Protein AF-W0EVU3-F1 (afdb_monomer_lite)

Organism: NCBI:txid880074

Radius of gyration: 21.61 Å; chains: 1; bounding box: 64×48×48 Å

Secondary structure (DSSP, 8-state):
--STTHHHHHHHHHTSHHHHHHHHHHHHT-SSHHHHHHHHHHHHHTTGGGSS--HHHHS-HHHHHHHHHHHTTS---HHHHHHHHGGGGG-S-HHHHHHHHHHHHHHHHHTTTHHHHHHHHTT---HHHHHHHHHHHTTHHHHHHHHT-GGGSHHHHSHHHHHHHHHHHHHHHHHHHHHHHHTT--TTTTTS---PPBTTTEEE-TTS-EEEPP---------TTGGG--HHHHHHHHHHHH--HHHHTT--

pLDDT: mean 72.61, std 15.57, range [27.84, 93.88]

Foldseek 3Di:
DDPPPCPVVLVVVCVVVPVNLVCLLCQCLDLFLVSVVVSLCSCQVVLCLPPPDACLPPHDPSSLLSNLCSLLLDFDFCLSRVVRNVVQCVRPDPVSVVSNLVSVQVSCVQLLNPNVVSCVVVVDDDPSVVVSVVVSVVCNVVSVVVVPPVCLDCCRVVVPVVVVVVVVVVVVVVVVVVVCVVVPPDPVVVVDDDADDDPPQFGADPVGDTHHDDDPDDDTRGRSVVVVDDPVSVVVSVCVSRDGNCVVVPPD

Structure (mmCIF, N/CA/C/O backbone):
data_AF-W0EVU3-F1
#
_entry.id   AF-W0EVU3-F1
#
loop_
_atom_site.group_PDB
_atom_site.id
_atom_site.type_symbol
_atom_site.label_atom_id
_atom_site.label_alt_id
_atom_site.label_comp_id
_atom_site.label_asym_id
_atom_site.label_entity_id
_atom_site.label_seq_id
_atom_site.pdbx_PDB_ins_code
_atom_site.Cartn_x
_atom_site.Cartn_y
_atom_site.Cartn_z
_atom_site.occupancy
_atom_site.B_iso_or_equiv
_atom_site.auth_seq_id
_atom_site.auth_comp_id
_atom_site.auth_asym_id
_atom_site.auth_atom_id
_atom_site.pdbx_PDB_model_num
ATOM 1 N N . MET A 1 1 ? -13.492 22.880 -15.655 1.00 27.84 1 MET A N 1
ATOM 2 C CA . MET A 1 1 ? -12.612 22.486 -16.773 1.00 27.84 1 MET A CA 1
ATOM 3 C C . MET A 1 1 ? -12.194 21.031 -16.588 1.00 27.84 1 MET A C 1
ATOM 5 O O . MET A 1 1 ? -11.234 20.749 -15.888 1.00 27.84 1 MET A O 1
ATOM 9 N N . ASP A 1 2 ? -13.029 20.122 -17.091 1.00 32.31 2 ASP A N 1
ATOM 10 C CA . ASP A 1 2 ? -12.719 18.872 -17.810 1.00 32.31 2 ASP A CA 1
ATOM 11 C C . ASP A 1 2 ? -11.414 18.099 -17.550 1.00 32.31 2 ASP A C 1
ATOM 13 O O . ASP A 1 2 ? -10.750 17.655 -18.477 1.00 32.31 2 ASP A O 1
ATOM 17 N N . ILE A 1 3 ? -11.109 17.793 -16.289 1.00 35.41 3 ILE A N 1
ATOM 18 C CA . ILE A 1 3 ? -10.333 16.577 -15.952 1.00 35.41 3 ILE A CA 1
ATOM 19 C C . ILE A 1 3 ? -11.258 15.331 -15.944 1.00 35.41 3 ILE A C 1
ATOM 21 O O . ILE A 1 3 ? -10.812 14.189 -15.885 1.00 35.41 3 ILE A O 1
ATOM 25 N N . LEU A 1 4 ? -12.575 15.540 -16.074 1.00 38.81 4 LEU A N 1
ATOM 26 C CA . LEU A 1 4 ? -13.625 14.520 -15.979 1.00 38.81 4 LEU A CA 1
ATOM 27 C C . LEU A 1 4 ? -13.923 13.747 -17.281 1.00 38.81 4 LEU A C 1
ATOM 29 O O . LEU A 1 4 ? -14.727 12.819 -17.247 1.00 38.81 4 LEU A O 1
ATOM 33 N N . THR A 1 5 ? -13.278 14.047 -18.411 1.00 48.34 5 THR A N 1
ATOM 34 C CA . THR A 1 5 ? -13.573 13.387 -19.703 1.00 48.34 5 THR A CA 1
ATOM 35 C C . THR A 1 5 ? -12.649 12.217 -20.059 1.00 48.34 5 THR A C 1
ATOM 37 O O . THR A 1 5 ? -12.975 11.449 -20.960 1.00 48.34 5 THR A O 1
ATOM 40 N N . MET A 1 6 ? -11.553 11.974 -19.326 1.00 54.12 6 MET A N 1
ATOM 41 C CA . MET A 1 6 ? -10.670 10.828 -19.619 1.00 54.12 6 MET A CA 1
ATOM 42 C C . MET A 1 6 ? -11.178 9.481 -19.097 1.00 54.12 6 MET A C 1
ATOM 44 O O . MET A 1 6 ? -10.625 8.451 -19.471 1.00 54.12 6 MET A O 1
ATOM 48 N N . LYS A 1 7 ? -12.234 9.442 -18.272 1.00 55.88 7 LYS A N 1
ATOM 49 C CA . LYS A 1 7 ? -12.728 8.182 -17.688 1.00 55.88 7 LYS A CA 1
ATOM 50 C C . LYS A 1 7 ? -13.177 7.180 -18.761 1.00 55.88 7 LYS A C 1
ATOM 52 O O . LYS A 1 7 ? -12.929 5.991 -18.612 1.00 55.88 7 LYS A O 1
ATOM 57 N N . GLY A 1 8 ? -13.777 7.664 -19.854 1.00 56.91 8 GLY A N 1
ATOM 58 C CA . GLY A 1 8 ? -14.170 6.839 -21.004 1.00 56.91 8 GLY A CA 1
ATOM 59 C C . GLY A 1 8 ? -12.984 6.353 -21.845 1.00 56.91 8 GLY A C 1
ATOM 60 O O . GLY A 1 8 ? -12.965 5.208 -22.285 1.00 56.91 8 GLY A O 1
ATOM 61 N N . CYS A 1 9 ? -11.962 7.194 -22.027 1.00 59.84 9 CYS A N 1
ATOM 62 C CA . CYS A 1 9 ? -10.749 6.812 -22.752 1.00 59.84 9 CYS A CA 1
ATOM 63 C C . CYS A 1 9 ? -9.917 5.800 -21.954 1.00 59.84 9 CYS A C 1
ATOM 65 O O . CYS A 1 9 ? -9.492 4.790 -22.506 1.00 59.84 9 CYS A O 1
ATOM 67 N N . LEU A 1 10 ? -9.741 6.020 -20.649 1.00 60.47 10 LEU A N 1
ATOM 68 C CA . LEU A 1 10 ? -9.001 5.114 -19.770 1.00 60.47 10 LEU A CA 1
ATOM 69 C C . LEU A 1 10 ? -9.721 3.771 -19.600 1.00 60.47 10 LEU A C 1
ATOM 71 O O . LEU A 1 10 ? -9.068 2.737 -19.674 1.00 60.47 10 LEU A O 1
ATOM 75 N N . SER A 1 11 ? -11.054 3.760 -19.476 1.00 60.69 11 SER A N 1
ATOM 76 C CA . SER A 1 11 ? -11.818 2.504 -19.440 1.00 60.69 11 SER A CA 1
ATOM 77 C C . SER A 1 11 ? -11.783 1.755 -20.775 1.00 60.69 11 SER A C 1
ATOM 79 O O . SER A 1 11 ? -11.766 0.526 -20.798 1.00 60.69 11 SER A O 1
ATOM 81 N N . SER A 1 12 ? -11.719 2.468 -21.906 1.00 59.66 12 SER A N 1
ATOM 82 C CA . SER A 1 12 ? -11.509 1.840 -23.214 1.00 59.66 12 SER A CA 1
ATOM 83 C C . SER A 1 12 ? -10.093 1.279 -23.379 1.00 59.66 12 SER A C 1
ATOM 85 O O . SER A 1 12 ? -9.938 0.210 -23.961 1.00 59.66 12 SER A O 1
ATOM 87 N N . PHE A 1 13 ? -9.084 1.952 -22.815 1.00 60.44 13 PHE A N 1
ATOM 88 C CA . PHE A 1 13 ? -7.684 1.527 -22.845 1.00 60.44 13 PHE A CA 1
ATOM 89 C C . PHE A 1 13 ? -7.423 0.341 -21.900 1.00 60.44 13 PHE A C 1
ATOM 91 O O . PHE A 1 13 ? -6.667 -0.556 -22.252 1.00 60.44 13 PHE A O 1
ATOM 98 N N . GLN A 1 14 ? -8.143 0.255 -20.774 1.00 62.53 14 GLN A N 1
ATOM 99 C CA . GLN A 1 14 ? -8.125 -0.897 -19.860 1.00 62.53 14 GLN A CA 1
ATOM 100 C C . GLN A 1 14 ? -8.489 -2.222 -20.549 1.00 62.53 14 GLN A C 1
ATOM 102 O O . GLN A 1 14 ? -8.038 -3.279 -20.116 1.00 62.53 14 GLN A O 1
ATOM 107 N N . LYS A 1 15 ? -9.282 -2.192 -21.633 1.00 61.25 15 LYS A N 1
ATOM 108 C CA . LYS A 1 15 ? -9.641 -3.406 -22.389 1.00 61.25 15 LYS A CA 1
ATOM 109 C C . LYS A 1 15 ? -8.419 -4.141 -22.948 1.00 61.25 15 LYS A C 1
ATOM 111 O O . LYS A 1 15 ? -8.523 -5.327 -23.239 1.00 61.25 15 LYS A O 1
ATOM 116 N N . ASN A 1 16 ? -7.290 -3.448 -23.086 1.00 64.50 16 ASN A N 1
ATOM 117 C CA . ASN A 1 16 ? -5.985 -4.042 -23.326 1.00 64.50 16 ASN A CA 1
ATOM 118 C C . ASN A 1 16 ? -5.183 -4.008 -22.010 1.00 64.50 16 ASN A C 1
ATOM 120 O O . ASN A 1 16 ? -4.466 -3.046 -21.722 1.00 64.50 16 ASN A O 1
ATOM 124 N N . SER A 1 17 ? -5.385 -5.036 -21.177 1.00 71.06 17 SER A N 1
ATOM 125 C CA . SER A 1 17 ? -4.918 -5.090 -19.782 1.00 71.06 17 SER A CA 1
ATOM 126 C C . SER A 1 17 ? -3.415 -4.873 -19.635 1.00 71.06 17 SER A C 1
ATOM 128 O O . SER A 1 17 ? -2.973 -4.204 -18.700 1.00 71.06 17 SER A O 1
ATOM 130 N N . ASP A 1 18 ? -2.635 -5.404 -20.573 1.00 77.31 18 ASP A N 1
ATOM 131 C CA . ASP A 1 18 ? -1.178 -5.449 -20.471 1.00 77.31 18 ASP A CA 1
ATOM 132 C C . ASP A 1 18 ? -0.547 -4.101 -20.815 1.00 77.31 18 ASP A C 1
ATOM 134 O O . ASP A 1 18 ? 0.376 -3.646 -20.136 1.00 77.31 18 ASP A O 1
ATOM 138 N N . ASP A 1 19 ? -1.069 -3.423 -21.838 1.00 82.31 19 ASP A N 1
ATOM 139 C CA . ASP A 1 19 ? -0.607 -2.086 -22.211 1.00 82.31 19 ASP A CA 1
ATOM 140 C C . ASP A 1 19 ? -1.014 -1.049 -21.158 1.00 82.31 19 ASP A C 1
ATOM 142 O O . ASP A 1 19 ? -0.226 -0.158 -20.825 1.00 82.31 19 ASP A O 1
ATOM 146 N N . PHE A 1 20 ? -2.200 -1.206 -20.560 1.00 85.81 20 PHE A N 1
ATOM 147 C CA . PHE A 1 20 ? -2.638 -0.372 -19.442 1.00 85.81 20 PHE A CA 1
ATOM 148 C C . PHE A 1 20 ? -1.757 -0.564 -18.200 1.00 85.81 20 PHE A C 1
ATOM 150 O O . PHE A 1 20 ? -1.334 0.413 -17.577 1.00 85.81 20 PHE A O 1
ATOM 157 N N . LEU A 1 21 ? -1.430 -1.814 -17.861 1.00 87.50 21 LEU A N 1
ATOM 158 C CA . LEU A 1 21 ? -0.534 -2.136 -16.754 1.00 87.50 21 LEU A CA 1
ATOM 159 C C . LEU A 1 21 ? 0.859 -1.534 -16.973 1.00 87.50 21 LEU A C 1
ATOM 161 O O . LEU A 1 21 ? 1.374 -0.856 -16.085 1.00 87.50 21 LEU A O 1
ATOM 165 N N . LYS A 1 22 ? 1.460 -1.723 -18.156 1.00 89.06 22 LYS A N 1
ATOM 166 C CA . LYS A 1 22 ? 2.768 -1.129 -18.495 1.00 89.06 22 LYS A CA 1
ATOM 167 C C . LYS A 1 22 ? 2.742 0.392 -18.380 1.00 89.06 22 LYS A C 1
ATOM 169 O O . LYS A 1 22 ? 3.674 0.988 -17.839 1.00 89.06 22 LYS A O 1
ATOM 174 N N . PHE A 1 23 ? 1.661 1.016 -18.842 1.00 89.44 23 PHE A N 1
ATOM 175 C CA . PHE A 1 23 ? 1.464 2.453 -18.713 1.00 89.44 23 PHE A CA 1
ATOM 176 C C . PHE A 1 23 ? 1.424 2.887 -17.240 1.00 89.44 23 PHE A C 1
ATOM 178 O O . PHE A 1 23 ? 2.202 3.755 -16.838 1.00 89.44 23 PHE A O 1
ATOM 185 N N . ALA A 1 24 ? 0.604 2.243 -16.408 1.00 91.69 24 ALA A N 1
ATOM 186 C CA . ALA A 1 24 ? 0.530 2.547 -14.980 1.00 91.69 24 ALA A CA 1
ATOM 187 C C . ALA A 1 24 ? 1.883 2.342 -14.272 1.00 91.69 24 ALA A C 1
ATOM 189 O O . ALA A 1 24 ? 2.329 3.216 -13.525 1.00 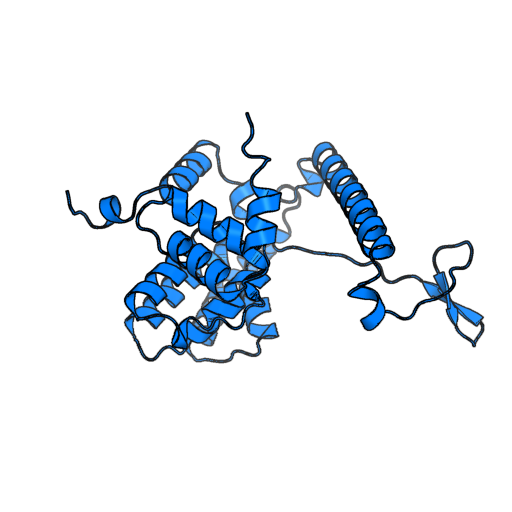91.69 24 ALA A O 1
ATOM 190 N N . LEU A 1 25 ? 2.582 1.239 -14.561 1.00 92.81 25 LEU A N 1
ATOM 191 C CA . LEU A 1 25 ? 3.914 0.956 -14.018 1.00 92.81 25 LEU A CA 1
ATOM 192 C C . LEU A 1 25 ? 4.928 2.035 -14.403 1.00 92.81 25 LEU A C 1
ATOM 194 O O . LEU A 1 25 ? 5.665 2.501 -13.534 1.00 92.81 25 LEU A O 1
ATOM 198 N N . SER A 1 26 ? 4.916 2.498 -15.659 1.00 92.75 26 SER A N 1
ATOM 199 C CA . SER A 1 26 ? 5.814 3.565 -16.125 1.00 92.75 26 SER A CA 1
ATOM 200 C C . SER A 1 26 ? 5.628 4.878 -15.356 1.00 92.75 26 SER A C 1
ATOM 202 O O . SER A 1 26 ? 6.593 5.606 -15.131 1.00 92.75 26 SER A O 1
ATOM 204 N N . PHE A 1 27 ? 4.407 5.146 -14.882 1.00 93.25 27 PHE A N 1
ATOM 205 C CA . PHE A 1 27 ? 4.100 6.291 -14.029 1.00 93.25 27 PHE A CA 1
ATOM 206 C C . PHE A 1 27 ? 4.540 6.051 -12.581 1.00 93.25 27 PHE A C 1
ATOM 208 O O . PHE A 1 27 ? 5.112 6.948 -11.964 1.00 93.25 27 PHE A O 1
ATOM 215 N N . ILE A 1 28 ? 4.327 4.847 -12.037 1.00 93.88 28 ILE A N 1
ATOM 216 C CA . ILE A 1 28 ? 4.682 4.499 -10.647 1.00 93.88 28 ILE A CA 1
ATOM 217 C C . ILE A 1 28 ? 6.185 4.647 -10.388 1.00 93.88 28 ILE A C 1
ATOM 219 O O . ILE A 1 28 ? 6.561 5.118 -9.311 1.00 93.88 28 ILE A O 1
ATOM 223 N N . ILE A 1 29 ? 7.032 4.285 -11.356 1.00 93.12 29 ILE A N 1
ATOM 224 C CA . ILE A 1 29 ? 8.500 4.377 -11.242 1.00 93.12 29 ILE A CA 1
ATOM 225 C C . ILE A 1 29 ? 9.079 5.651 -11.875 1.00 93.12 29 ILE A C 1
ATOM 227 O O . ILE A 1 29 ? 10.292 5.765 -12.050 1.00 93.12 29 ILE A O 1
ATOM 231 N N . HIS A 1 30 ? 8.230 6.618 -12.225 1.00 92.56 30 HIS A N 1
ATOM 232 C CA . HIS A 1 30 ? 8.663 7.818 -12.926 1.00 92.56 30 HIS A CA 1
ATOM 233 C C . HIS A 1 30 ? 9.538 8.732 -12.032 1.00 92.56 30 HIS A C 1
ATOM 235 O O . HIS A 1 30 ? 9.229 8.913 -10.848 1.00 92.56 30 HIS A O 1
ATOM 241 N N . PRO A 1 31 ? 10.586 9.392 -12.573 1.00 88.06 31 PRO A N 1
ATOM 242 C CA . PRO A 1 31 ? 11.444 10.299 -11.801 1.00 88.06 31 PRO A CA 1
ATOM 243 C C . PRO A 1 31 ? 10.705 11.474 -11.151 1.00 88.06 31 PRO A C 1
ATOM 245 O O . PRO A 1 31 ? 11.011 11.841 -10.016 1.00 88.06 31 PRO A O 1
ATOM 248 N N . LYS A 1 32 ? 9.713 12.047 -11.844 1.00 88.19 32 LYS A N 1
ATOM 249 C CA . LYS A 1 32 ? 8.897 13.140 -11.290 1.00 88.19 32 LYS A CA 1
ATOM 250 C C . LYS A 1 32 ? 7.807 12.669 -10.335 1.00 88.19 32 LYS A C 1
ATOM 252 O O . LYS A 1 32 ? 7.055 11.751 -10.675 1.00 88.19 32 LYS A O 1
ATOM 257 N N . GLY A 1 33 ? 7.664 13.348 -9.198 1.00 86.44 33 GLY A N 1
ATOM 258 C CA . GLY A 1 33 ? 6.729 12.946 -8.144 1.00 86.44 33 GLY A CA 1
ATOM 259 C C . GLY A 1 33 ? 5.269 12.966 -8.574 1.00 86.44 33 GLY A C 1
ATOM 260 O O . GLY A 1 33 ? 4.542 12.011 -8.299 1.00 86.44 33 GLY A O 1
ATOM 261 N N . ILE A 1 34 ? 4.854 13.976 -9.344 1.00 88.69 34 ILE A N 1
ATOM 262 C CA . ILE A 1 34 ? 3.466 14.108 -9.815 1.00 88.69 34 ILE A CA 1
ATOM 263 C C . ILE A 1 34 ? 2.982 12.886 -10.611 1.00 88.69 34 ILE A C 1
ATOM 265 O O . ILE A 1 34 ? 1.865 12.413 -10.400 1.00 88.69 34 ILE A O 1
ATOM 269 N N . TYR A 1 35 ? 3.827 12.320 -11.478 1.00 90.56 35 TYR A N 1
ATOM 270 C CA . TYR A 1 35 ? 3.455 11.146 -12.267 1.00 90.56 35 TYR A CA 1
ATOM 271 C C . TYR A 1 35 ? 3.344 9.899 -11.398 1.00 90.56 35 TYR A C 1
ATOM 273 O O . TYR A 1 35 ? 2.428 9.108 -11.607 1.00 90.56 35 TYR A O 1
ATOM 281 N N . ARG A 1 36 ? 4.181 9.766 -10.361 1.00 92.88 36 ARG A N 1
ATOM 282 C CA . ARG A 1 36 ? 4.057 8.658 -9.406 1.00 92.88 36 ARG A CA 1
ATOM 283 C C . ARG A 1 36 ? 2.734 8.699 -8.651 1.00 92.88 36 ARG A C 1
ATOM 285 O O . ARG A 1 36 ? 2.118 7.653 -8.469 1.00 92.88 36 ARG A O 1
ATOM 292 N N . VAL A 1 37 ? 2.255 9.888 -8.269 1.00 88.94 37 VAL A N 1
ATOM 293 C CA . VAL A 1 37 ? 0.919 10.045 -7.658 1.00 88.94 37 VAL A CA 1
ATOM 294 C C . VAL A 1 37 ? -0.170 9.535 -8.593 1.00 88.94 37 VAL A C 1
ATOM 296 O O . VAL A 1 37 ? -1.044 8.783 -8.170 1.00 88.94 37 VAL A O 1
ATOM 299 N N . VAL A 1 38 ? -0.104 9.923 -9.867 1.00 89.25 38 VAL A N 1
ATOM 300 C CA . VAL A 1 38 ? -1.068 9.476 -10.879 1.00 89.25 38 VAL A CA 1
ATOM 301 C C . VAL A 1 38 ? -0.981 7.963 -11.078 1.00 89.25 38 VAL A C 1
ATOM 303 O O . VAL A 1 38 ? -2.010 7.301 -11.040 1.00 89.25 38 VAL A O 1
ATOM 306 N N . GLY A 1 39 ? 0.221 7.397 -11.207 1.00 90.31 39 GLY A N 1
ATOM 307 C CA . GLY A 1 39 ? 0.423 5.956 -11.375 1.00 90.31 39 GLY A CA 1
ATOM 308 C C . GLY A 1 39 ? -0.154 5.133 -10.223 1.00 90.31 39 GLY A C 1
ATOM 309 O O . GLY A 1 39 ? -0.819 4.129 -10.456 1.00 90.31 39 GLY A O 1
ATOM 310 N N . ARG A 1 40 ? 0.020 5.592 -8.980 1.00 90.75 40 ARG A N 1
ATOM 311 C CA . ARG A 1 40 ? -0.554 4.931 -7.799 1.00 90.75 40 ARG A CA 1
ATOM 312 C C . ARG A 1 40 ? -2.074 5.046 -7.725 1.00 90.75 40 ARG A C 1
ATOM 314 O O . ARG A 1 40 ? -2.729 4.088 -7.339 1.00 90.75 40 ARG A O 1
ATOM 321 N N . ARG A 1 41 ? -2.648 6.177 -8.149 1.00 87.38 41 ARG A N 1
ATOM 322 C CA . ARG A 1 41 ? -4.108 6.299 -8.288 1.00 87.38 41 ARG A CA 1
ATOM 323 C C . ARG A 1 41 ? -4.650 5.369 -9.365 1.00 87.38 41 ARG A C 1
ATOM 325 O O . ARG A 1 41 ? -5.637 4.699 -9.122 1.00 87.38 41 ARG A O 1
ATOM 332 N N . LEU A 1 42 ? -3.982 5.277 -10.517 1.00 88.19 42 LEU A N 1
ATOM 333 C CA . LEU A 1 42 ? -4.357 4.323 -11.566 1.00 88.19 42 LEU A CA 1
ATOM 334 C C . LEU A 1 42 ? -4.283 2.879 -11.059 1.00 88.19 42 LEU A C 1
ATOM 336 O O . LEU A 1 42 ? -5.156 2.082 -11.378 1.00 88.19 42 LEU A O 1
ATOM 340 N N . TRP A 1 43 ? -3.275 2.556 -10.249 1.00 89.19 43 TRP A N 1
ATOM 341 C CA . TRP A 1 43 ? -3.174 1.252 -9.603 1.00 89.19 43 TRP A CA 1
ATOM 342 C C . TRP A 1 43 ? -4.391 0.946 -8.726 1.00 89.19 43 TRP A C 1
ATOM 344 O O . TRP A 1 43 ? -5.023 -0.092 -8.913 1.00 89.19 43 TRP A O 1
ATOM 354 N N . ASP A 1 44 ? -4.719 1.851 -7.800 1.00 84.56 44 ASP A N 1
ATOM 355 C CA . ASP A 1 44 ? -5.795 1.644 -6.827 1.00 84.56 44 ASP A CA 1
ATOM 356 C C . ASP A 1 44 ? -7.195 1.705 -7.476 1.00 84.56 44 ASP A C 1
ATOM 358 O O . ASP A 1 44 ? -8.048 0.877 -7.170 1.00 84.56 44 ASP A O 1
ATOM 362 N N . ASP A 1 45 ? -7.436 2.654 -8.389 1.00 83.38 45 ASP A N 1
ATOM 363 C CA . ASP A 1 45 ? -8.751 2.888 -9.010 1.00 83.38 45 ASP A CA 1
ATOM 364 C C . ASP A 1 45 ? -9.141 1.791 -10.016 1.00 83.38 45 ASP A C 1
ATOM 366 O O . ASP A 1 45 ? -10.328 1.558 -10.247 1.00 83.38 45 ASP A O 1
ATOM 370 N N . TYR A 1 46 ? -8.152 1.135 -10.636 1.00 81.31 46 TYR A N 1
ATOM 371 C CA . TYR A 1 46 ? -8.361 0.078 -11.636 1.00 81.31 46 TYR A CA 1
ATOM 372 C C . TYR A 1 46 ? -8.007 -1.319 -11.120 1.00 81.31 46 TYR A C 1
ATOM 374 O O . TYR A 1 46 ? -7.967 -2.266 -11.905 1.00 81.31 46 TYR A O 1
ATOM 382 N N . HIS A 1 47 ? -7.787 -1.456 -9.812 1.00 82.81 47 HIS A N 1
ATOM 383 C CA . HIS A 1 47 ? -7.565 -2.732 -9.139 1.00 82.81 47 HIS A CA 1
ATOM 384 C C . HIS A 1 47 ? -6.434 -3.579 -9.745 1.00 82.81 47 HIS A C 1
ATOM 386 O O . HIS A 1 47 ? -6.561 -4.794 -9.944 1.00 82.81 47 HIS A O 1
ATOM 392 N N . LEU A 1 48 ? -5.305 -2.934 -10.061 1.00 85.19 48 LEU A N 1
ATOM 393 C CA . LEU A 1 48 ? -4.168 -3.604 -10.702 1.00 85.19 48 LEU A CA 1
ATOM 394 C C . LEU A 1 48 ? -3.498 -4.649 -9.794 1.00 85.19 48 LEU A C 1
ATOM 396 O O . LEU A 1 48 ? -2.710 -5.463 -10.281 1.00 85.19 48 LEU A O 1
ATOM 400 N N . GLU A 1 49 ? -3.855 -4.714 -8.508 1.00 82.88 49 GLU A N 1
ATOM 401 C CA . GLU A 1 49 ? -3.483 -5.810 -7.611 1.00 82.88 49 GLU A CA 1
ATOM 402 C C . GLU A 1 49 ? -3.941 -7.192 -8.098 1.00 82.88 49 GLU A C 1
ATOM 404 O O . GLU A 1 49 ? -3.286 -8.183 -7.776 1.00 82.88 49 GLU A O 1
ATOM 409 N N . PHE A 1 50 ? -5.007 -7.275 -8.902 1.00 82.75 50 PHE A N 1
ATOM 410 C CA . PHE A 1 50 ? -5.488 -8.542 -9.467 1.00 82.75 50 PHE A CA 1
ATOM 411 C C . PHE A 1 50 ? -4.854 -8.897 -10.815 1.00 82.75 50 PHE A C 1
ATOM 413 O O . PHE A 1 50 ? -5.137 -9.965 -11.353 1.00 82.75 50 PHE A O 1
ATOM 420 N N . SER A 1 51 ? -3.994 -8.036 -11.365 1.00 85.06 51 SER A N 1
ATOM 421 C CA . SER A 1 51 ? -3.257 -8.353 -12.592 1.00 85.06 51 SER A CA 1
ATOM 422 C C . SER A 1 51 ? -2.298 -9.531 -12.387 1.00 85.06 51 SER A C 1
ATOM 424 O O . SER A 1 51 ? -1.893 -9.832 -11.262 1.00 85.06 51 SER A O 1
ATOM 426 N N . GLU A 1 52 ? -1.864 -10.173 -13.471 1.00 85.75 52 GLU A N 1
ATOM 427 C CA . GLU A 1 52 ? -0.863 -11.253 -13.410 1.00 85.75 52 GLU A CA 1
ATOM 428 C C . GLU A 1 52 ? 0.559 -10.753 -13.100 1.00 85.75 52 GLU A C 1
ATOM 430 O O . GLU A 1 52 ? 1.454 -11.555 -12.843 1.00 85.75 52 GLU A O 1
ATOM 435 N N . PHE A 1 53 ? 0.751 -9.431 -13.037 1.00 89.19 53 PHE A N 1
ATOM 436 C CA . PHE A 1 53 ? 2.028 -8.782 -12.761 1.00 89.19 53 PHE A CA 1
ATOM 437 C C . PHE A 1 53 ? 2.732 -9.353 -11.528 1.00 89.19 53 PHE A C 1
ATOM 439 O O . PHE A 1 53 ? 2.172 -9.383 -10.424 1.00 89.19 53 PHE A O 1
ATOM 446 N N . ASN A 1 54 ? 3.991 -9.731 -11.692 1.00 89.69 54 ASN A N 1
ATOM 447 C CA . ASN A 1 54 ? 4.877 -10.161 -10.632 1.00 89.69 54 ASN A CA 1
ATOM 448 C C . ASN A 1 54 ? 6.159 -9.315 -10.664 1.00 89.69 54 ASN A C 1
ATOM 450 O O . ASN A 1 54 ? 7.033 -9.563 -11.494 1.00 89.69 54 ASN A O 1
ATOM 454 N N . PRO A 1 55 ? 6.349 -8.372 -9.723 1.00 90.88 55 PRO A N 1
ATOM 455 C CA . PRO A 1 55 ? 7.501 -7.478 -9.765 1.00 90.88 55 PRO A CA 1
ATOM 456 C C . PRO A 1 55 ? 8.841 -8.202 -9.610 1.00 90.88 55 PRO A C 1
ATOM 458 O O . PRO A 1 55 ? 9.854 -7.662 -10.029 1.00 90.88 55 PRO A O 1
ATOM 461 N N . GLN A 1 56 ? 8.880 -9.412 -9.043 1.00 89.38 56 GLN A N 1
ATOM 462 C CA . GLN A 1 56 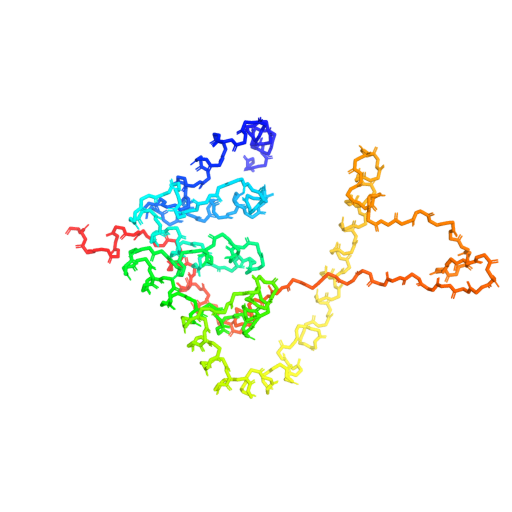? 10.122 -10.182 -8.953 1.00 89.38 56 GLN A CA 1
ATOM 463 C C . GLN A 1 56 ? 10.558 -10.744 -10.313 1.00 89.38 56 GLN A C 1
ATOM 465 O O . GLN A 1 56 ? 11.753 -10.896 -10.546 1.00 89.38 56 GLN A O 1
ATOM 470 N N . LYS A 1 57 ? 9.599 -11.063 -11.193 1.00 89.31 57 LYS A N 1
ATOM 471 C CA . LYS A 1 57 ? 9.851 -11.649 -12.520 1.00 89.31 57 LYS A CA 1
ATOM 472 C C . LYS A 1 57 ? 9.875 -10.605 -13.633 1.00 89.31 57 LYS A C 1
ATOM 474 O O . LYS A 1 57 ? 10.649 -10.742 -14.572 1.00 89.31 57 LYS A O 1
ATOM 479 N N . ASP A 1 58 ? 9.034 -9.583 -13.513 1.00 90.19 58 ASP A N 1
ATOM 480 C CA . ASP A 1 58 ? 8.709 -8.673 -14.614 1.00 90.19 58 ASP A CA 1
ATOM 481 C C . ASP A 1 58 ? 9.496 -7.356 -14.563 1.00 90.19 58 ASP A C 1
ATOM 483 O O . ASP A 1 58 ? 9.418 -6.553 -15.492 1.00 90.19 58 ASP A O 1
ATOM 487 N N . LEU A 1 59 ? 10.228 -7.101 -13.474 1.00 91.75 59 LEU A N 1
ATOM 488 C CA . LEU A 1 59 ? 11.033 -5.896 -13.291 1.00 91.75 59 LEU A CA 1
ATOM 489 C C . LEU A 1 59 ? 12.490 -6.240 -12.990 1.00 91.75 59 LEU A C 1
ATOM 491 O O . LEU A 1 59 ? 12.770 -7.132 -12.191 1.00 91.75 59 LEU A O 1
ATOM 495 N N . ASP A 1 60 ? 13.404 -5.439 -13.534 1.00 92.00 60 ASP A N 1
ATOM 496 C CA . ASP A 1 60 ? 14.813 -5.446 -13.139 1.00 92.00 60 ASP A CA 1
ATOM 497 C C . ASP A 1 60 ? 15.011 -4.892 -11.715 1.00 92.00 60 ASP A C 1
ATOM 499 O O . ASP A 1 60 ? 14.159 -4.190 -11.162 1.00 92.00 60 ASP A O 1
ATOM 503 N N . GLU A 1 61 ? 16.185 -5.136 -11.128 1.00 91.56 61 GLU A N 1
ATOM 504 C CA . GLU A 1 61 ? 16.520 -4.777 -9.741 1.00 91.56 61 GLU A CA 1
ATOM 505 C C . GLU A 1 61 ? 16.248 -3.300 -9.386 1.00 91.56 61 GLU A C 1
ATOM 507 O O . GLU A 1 61 ? 15.710 -2.987 -8.318 1.00 91.56 61 GLU A O 1
ATOM 512 N N . ILE A 1 62 ? 16.618 -2.368 -10.272 1.00 90.75 62 ILE A N 1
ATOM 513 C CA . ILE A 1 62 ? 16.426 -0.929 -10.037 1.00 90.75 62 ILE A CA 1
ATOM 514 C C . ILE A 1 62 ? 14.928 -0.574 -10.065 1.00 90.75 62 ILE A C 1
ATOM 516 O O . ILE A 1 62 ? 14.445 -0.029 -9.066 1.00 90.75 62 ILE A O 1
ATOM 520 N N . PRO A 1 63 ? 14.162 -0.898 -11.127 1.00 91.38 63 PRO A N 1
ATOM 521 C CA . PRO A 1 63 ? 12.709 -0.749 -11.128 1.00 91.38 63 PRO A CA 1
ATOM 522 C C . PRO A 1 63 ? 12.001 -1.422 -9.946 1.00 91.38 63 PRO A C 1
ATOM 524 O O . PRO A 1 63 ? 11.077 -0.818 -9.406 1.00 91.38 63 PRO A O 1
ATOM 527 N N . GLN A 1 64 ? 12.447 -2.597 -9.477 1.00 91.62 64 GLN A N 1
ATOM 528 C CA . GLN A 1 64 ? 11.909 -3.226 -8.260 1.00 91.62 64 GLN A CA 1
ATOM 529 C C . GLN A 1 64 ? 12.056 -2.305 -7.040 1.00 91.62 64 GLN A C 1
ATOM 531 O O . GLN A 1 64 ? 11.086 -2.063 -6.319 1.00 91.62 64 GLN A O 1
ATOM 536 N N . CYS A 1 65 ? 13.247 -1.736 -6.826 1.00 89.81 65 CYS A N 1
ATOM 537 C CA . CYS A 1 65 ? 13.492 -0.800 -5.726 1.00 89.81 65 CYS A CA 1
ATOM 538 C C . CYS A 1 65 ? 12.605 0.452 -5.825 1.00 89.81 65 CYS A C 1
ATOM 540 O O . CYS A 1 65 ? 12.027 0.885 -4.826 1.00 89.81 65 CYS A O 1
ATOM 542 N N . LEU A 1 66 ? 12.481 1.030 -7.023 1.00 91.25 66 LEU A N 1
ATOM 543 C CA . LEU A 1 66 ? 11.659 2.221 -7.263 1.00 91.25 66 LEU A CA 1
ATOM 544 C C . LEU A 1 66 ? 10.170 1.929 -7.062 1.00 91.25 66 LEU A C 1
ATOM 546 O O . LEU A 1 66 ? 9.460 2.735 -6.459 1.00 91.25 66 LEU A O 1
ATOM 550 N N . PHE A 1 67 ? 9.715 0.757 -7.503 1.00 93.50 67 PHE A N 1
ATOM 551 C CA . PHE A 1 67 ? 8.351 0.286 -7.303 1.00 93.50 67 PHE A CA 1
ATOM 552 C C . PHE A 1 67 ? 8.027 0.153 -5.811 1.00 93.50 67 PHE A C 1
ATOM 554 O O . PHE A 1 67 ? 7.038 0.726 -5.357 1.00 93.50 67 PHE A O 1
ATOM 561 N N . ILE A 1 68 ? 8.901 -0.494 -5.026 1.00 91.69 68 ILE A N 1
ATOM 562 C CA . ILE A 1 68 ? 8.758 -0.601 -3.563 1.00 91.69 68 ILE A CA 1
ATOM 563 C C . ILE A 1 68 ? 8.648 0.781 -2.918 1.00 91.69 68 ILE A C 1
ATOM 565 O O . ILE A 1 68 ? 7.729 1.029 -2.135 1.00 91.69 68 ILE A O 1
ATOM 569 N N . ILE A 1 69 ? 9.589 1.677 -3.235 1.00 89.44 69 ILE A N 1
ATOM 570 C CA . ILE A 1 69 ? 9.627 3.017 -2.644 1.00 89.44 69 ILE A CA 1
ATOM 571 C C . ILE A 1 69 ? 8.335 3.758 -2.967 1.00 89.44 69 ILE A C 1
ATOM 573 O O . ILE A 1 69 ? 7.702 4.269 -2.051 1.00 89.44 69 ILE A O 1
ATOM 577 N N . SER A 1 70 ? 7.932 3.784 -4.239 1.00 91.12 70 SER A N 1
ATOM 578 C CA . SER A 1 70 ? 6.746 4.510 -4.690 1.00 91.12 70 SER A CA 1
ATOM 579 C C . SER A 1 70 ? 5.468 3.963 -4.054 1.00 91.12 70 SER A C 1
ATOM 581 O O . SER A 1 70 ? 4.710 4.728 -3.458 1.00 91.12 70 SER A O 1
ATOM 583 N N . MET A 1 71 ? 5.247 2.645 -4.109 1.00 91.81 71 MET A N 1
ATOM 584 C CA . MET A 1 71 ? 4.012 2.005 -3.636 1.00 91.81 71 MET A CA 1
ATOM 585 C C . MET A 1 71 ? 3.791 2.123 -2.124 1.00 91.81 71 MET A C 1
ATOM 587 O O . MET A 1 71 ? 2.641 2.089 -1.681 1.00 91.81 71 MET A O 1
ATOM 591 N N . LEU A 1 72 ? 4.864 2.293 -1.344 1.00 89.19 72 LEU A N 1
ATOM 592 C CA . LEU A 1 72 ? 4.818 2.485 0.111 1.00 89.19 72 LEU A CA 1
ATOM 593 C C . LEU A 1 72 ? 4.969 3.955 0.545 1.00 89.19 72 LEU A C 1
ATOM 595 O O . LEU A 1 72 ? 4.964 4.233 1.742 1.00 89.19 72 LEU A O 1
ATOM 599 N N . GLN A 1 73 ? 5.126 4.898 -0.394 1.00 84.50 73 GLN A N 1
ATOM 600 C CA . GLN A 1 73 ? 5.380 6.312 -0.080 1.00 84.50 73 GLN A CA 1
ATOM 601 C C . GLN A 1 73 ? 4.130 7.055 0.417 1.00 84.50 73 GLN A C 1
ATOM 603 O O . GLN A 1 73 ? 4.246 8.005 1.192 1.00 84.50 73 GLN A O 1
ATOM 608 N N . ASP A 1 74 ? 2.943 6.659 -0.048 1.00 80.25 74 ASP A N 1
ATOM 609 C CA . ASP A 1 74 ? 1.683 7.352 0.236 1.00 80.25 74 ASP A CA 1
ATOM 610 C C . ASP A 1 74 ? 0.694 6.512 1.067 1.00 80.25 74 ASP A C 1
ATOM 612 O O . ASP A 1 74 ? 1.037 5.472 1.630 1.00 80.25 74 ASP A O 1
ATOM 616 N N . TYR A 1 75 ? -0.543 7.000 1.196 1.00 72.38 75 TYR A N 1
ATOM 617 C CA . TYR A 1 75 ? -1.581 6.412 2.049 1.00 72.38 75 TYR A CA 1
ATOM 618 C C . TYR A 1 75 ? -2.453 5.359 1.344 1.00 72.38 75 TYR A C 1
ATOM 620 O O . TYR A 1 75 ? -3.612 5.176 1.712 1.00 72.38 75 TYR A O 1
ATOM 628 N N . GLY A 1 76 ? -1.930 4.675 0.324 1.00 75.00 76 GLY A N 1
ATOM 629 C CA . GLY A 1 76 ? -2.662 3.594 -0.336 1.00 75.00 76 GLY A CA 1
ATOM 630 C C . GLY A 1 76 ? -2.912 2.384 0.562 1.00 75.00 76 GLY A C 1
ATOM 631 O O . GLY A 1 76 ? -2.134 2.108 1.482 1.00 75.00 76 GLY A O 1
ATOM 632 N N . ASN A 1 77 ? -3.992 1.652 0.273 1.00 76.25 77 ASN A N 1
ATOM 633 C CA . ASN A 1 77 ? -4.468 0.544 1.098 1.00 76.25 77 ASN A CA 1
ATOM 634 C C . ASN A 1 77 ? -3.417 -0.590 1.185 1.00 76.25 77 ASN A C 1
ATOM 636 O O . ASN A 1 77 ? -3.057 -1.177 0.160 1.00 76.25 77 ASN A O 1
ATOM 640 N N . PRO A 1 78 ? -2.948 -0.960 2.393 1.00 77.75 78 PRO A N 1
ATOM 641 C CA . PRO A 1 78 ? -1.987 -2.046 2.568 1.00 77.75 78 PRO A CA 1
ATOM 642 C C . PRO A 1 78 ? -2.510 -3.393 2.062 1.00 77.75 78 PRO A C 1
ATOM 644 O O . PRO A 1 78 ? -1.716 -4.206 1.599 1.00 77.75 78 PRO A O 1
ATOM 647 N N . GLU A 1 79 ? -3.821 -3.643 2.117 1.00 76.88 79 GLU A N 1
ATOM 648 C CA . GLU A 1 79 ? -4.392 -4.919 1.674 1.00 76.88 79 GLU A CA 1
ATOM 649 C C . GLU A 1 79 ? -4.312 -5.118 0.155 1.00 76.88 79 GLU A C 1
ATOM 651 O O . GLU A 1 79 ? -4.209 -6.260 -0.281 1.00 76.88 79 GLU A O 1
ATOM 656 N N . THR A 1 80 ? -4.314 -4.044 -0.642 1.00 81.38 80 THR A N 1
ATOM 657 C CA . THR A 1 80 ? -4.202 -4.131 -2.110 1.00 81.38 80 THR A CA 1
ATOM 658 C C . THR A 1 80 ? -2.752 -4.046 -2.575 1.00 81.38 80 THR A C 1
ATOM 660 O O . THR A 1 80 ? -2.349 -4.732 -3.511 1.00 81.38 80 THR A O 1
ATOM 663 N N . ARG A 1 81 ? -1.924 -3.241 -1.901 1.00 86.25 81 ARG A N 1
ATOM 664 C CA . ARG A 1 81 ? -0.554 -2.966 -2.355 1.00 86.25 81 ARG A CA 1
ATOM 665 C C . ARG A 1 81 ? 0.492 -3.950 -1.841 1.00 86.25 81 ARG A C 1
ATOM 667 O O . ARG A 1 81 ? 1.391 -4.327 -2.590 1.00 86.25 81 ARG A O 1
ATOM 674 N N . LEU A 1 82 ? 0.394 -4.390 -0.584 1.00 86.31 82 LEU A N 1
ATOM 675 C CA . LEU A 1 82 ? 1.385 -5.305 -0.006 1.00 86.31 82 LEU A CA 1
ATOM 676 C C . LEU A 1 82 ? 1.458 -6.672 -0.698 1.00 86.31 82 LEU A C 1
ATOM 678 O O . LEU A 1 82 ? 2.582 -7.142 -0.862 1.00 86.31 82 LEU A O 1
ATOM 682 N N . PRO A 1 83 ? 0.355 -7.312 -1.144 1.00 85.94 83 PRO A N 1
ATOM 683 C CA . PRO A 1 83 ? 0.438 -8.627 -1.780 1.00 85.94 83 PRO A CA 1
ATOM 684 C C . PRO A 1 83 ? 1.415 -8.689 -2.958 1.00 85.94 83 PRO A C 1
ATOM 686 O O . PRO A 1 83 ? 2.123 -9.679 -3.105 1.00 85.94 83 PRO A O 1
ATOM 689 N N . LYS A 1 84 ? 1.513 -7.619 -3.761 1.00 88.19 84 LYS A N 1
ATOM 690 C CA . LYS A 1 84 ? 2.467 -7.548 -4.880 1.00 88.19 84 LYS A CA 1
ATOM 691 C C . LYS A 1 84 ? 3.896 -7.242 -4.444 1.00 88.19 84 LYS A C 1
ATOM 693 O O . LYS A 1 84 ? 4.828 -7.649 -5.122 1.00 88.19 84 LYS A O 1
ATOM 698 N N . LEU A 1 85 ? 4.085 -6.554 -3.323 1.00 89.81 85 LEU A N 1
ATOM 699 C CA . LEU A 1 85 ? 5.412 -6.212 -2.807 1.00 89.81 85 LEU A CA 1
ATOM 700 C C . LEU A 1 85 ? 6.041 -7.352 -2.009 1.00 89.81 85 LEU A C 1
ATOM 702 O O . LEU A 1 85 ? 7.256 -7.504 -2.011 1.00 89.81 85 LEU A O 1
ATOM 706 N N . LEU A 1 86 ? 5.227 -8.157 -1.333 1.00 85.06 86 LEU A N 1
ATOM 707 C CA . LEU A 1 86 ? 5.685 -9.184 -0.405 1.00 85.06 86 LEU A CA 1
ATOM 708 C C . LEU A 1 86 ? 6.627 -10.242 -0.996 1.00 85.06 86 LEU A C 1
ATOM 710 O O . LEU A 1 86 ? 7.603 -10.562 -0.315 1.00 85.06 86 LEU A O 1
ATOM 714 N N . PRO A 1 87 ? 6.441 -10.719 -2.242 1.00 86.50 87 PRO A N 1
ATOM 715 C CA . PRO A 1 87 ? 7.415 -11.598 -2.890 1.00 86.50 87 PRO A CA 1
ATOM 716 C C . PRO A 1 87 ? 8.839 -11.017 -2.934 1.00 86.50 87 PRO A C 1
ATOM 718 O O . PRO A 1 87 ? 9.815 -11.753 -2.848 1.00 86.50 87 PRO A O 1
ATOM 721 N N . LEU A 1 88 ? 8.989 -9.687 -2.971 1.00 89.06 88 LEU A N 1
ATOM 722 C CA . LEU A 1 88 ? 10.299 -9.026 -3.030 1.00 89.06 88 LEU A CA 1
ATOM 723 C C . LEU A 1 88 ? 11.100 -9.137 -1.722 1.00 89.06 88 LEU A C 1
ATOM 725 O O . LEU A 1 88 ? 12.304 -8.877 -1.732 1.00 89.06 88 LEU A O 1
ATOM 729 N N . ILE A 1 89 ? 10.478 -9.553 -0.611 1.00 85.50 89 ILE A N 1
ATOM 730 C CA . ILE A 1 89 ? 11.204 -9.916 0.620 1.00 85.50 89 ILE A CA 1
ATOM 731 C C . ILE A 1 89 ? 12.145 -11.099 0.359 1.00 85.50 89 ILE A C 1
ATOM 733 O O . ILE A 1 89 ? 13.213 -11.184 0.963 1.00 85.50 89 ILE A O 1
ATOM 737 N N . GLU A 1 90 ? 11.771 -11.975 -0.572 1.00 83.19 90 GLU A N 1
ATOM 738 C CA . GLU A 1 90 ? 12.520 -13.170 -0.961 1.00 83.19 90 GLU A CA 1
ATOM 739 C C . GLU A 1 90 ? 13.268 -12.977 -2.287 1.00 83.19 90 GLU A C 1
ATOM 741 O O . GLU A 1 90 ? 13.724 -13.943 -2.888 1.00 83.19 90 GLU A O 1
ATOM 746 N N . SER A 1 91 ? 13.411 -11.728 -2.752 1.00 85.81 91 SER A N 1
ATOM 747 C CA . SER A 1 91 ? 14.196 -11.410 -3.949 1.00 85.81 91 SER A CA 1
ATOM 748 C C . SER A 1 91 ? 15.645 -11.862 -3.781 1.00 85.81 91 SER A C 1
ATOM 750 O O . SER A 1 91 ? 16.214 -11.708 -2.699 1.00 85.81 91 SER A O 1
ATOM 752 N N . ASP A 1 92 ? 16.277 -12.342 -4.853 1.00 86.06 92 ASP A N 1
ATOM 753 C CA . ASP A 1 92 ? 17.691 -12.737 -4.851 1.00 86.06 92 ASP A CA 1
ATOM 754 C C . ASP A 1 92 ? 18.624 -11.538 -4.602 1.00 86.06 92 ASP A C 1
ATOM 756 O O . ASP A 1 92 ? 19.693 -11.682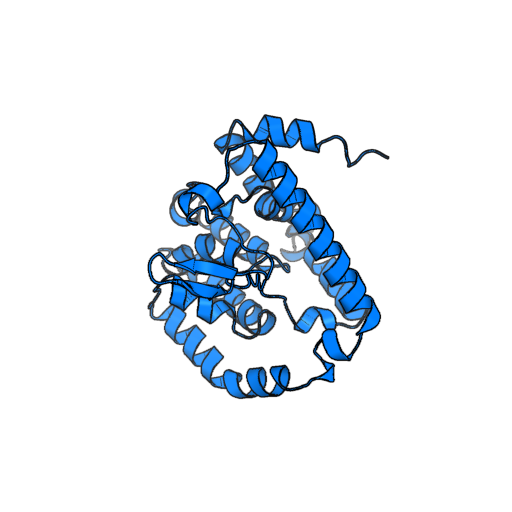 -3.997 1.00 86.06 92 ASP A O 1
ATOM 760 N N . SER A 1 93 ? 18.193 -10.321 -4.967 1.00 86.62 93 SER A N 1
ATOM 761 C CA . SER A 1 93 ? 18.963 -9.101 -4.712 1.00 86.62 93 SER A CA 1
ATOM 762 C C . SER A 1 93 ? 18.890 -8.674 -3.244 1.00 86.62 93 SER A C 1
ATOM 764 O O . SER A 1 93 ? 17.853 -8.256 -2.723 1.00 86.62 93 SER A O 1
ATOM 766 N N . THR A 1 94 ? 20.055 -8.652 -2.593 1.00 85.19 94 THR A N 1
ATOM 767 C CA . THR A 1 94 ? 20.230 -8.080 -1.249 1.00 85.19 94 THR A CA 1
ATOM 768 C C . THR A 1 94 ? 19.776 -6.620 -1.181 1.00 85.19 94 THR A C 1
ATOM 770 O O . THR A 1 94 ? 19.238 -6.187 -0.162 1.00 85.19 94 THR A O 1
ATOM 773 N N . ARG A 1 95 ? 19.954 -5.847 -2.260 1.00 85.69 95 ARG A N 1
ATOM 774 C CA . ARG A 1 95 ? 19.534 -4.443 -2.314 1.00 85.69 95 ARG A CA 1
ATOM 775 C C . ARG A 1 95 ? 18.016 -4.324 -2.250 1.00 85.69 95 ARG A C 1
ATOM 777 O O . ARG A 1 95 ? 17.515 -3.546 -1.443 1.00 85.69 95 ARG A O 1
ATOM 784 N N . VAL A 1 96 ? 17.302 -5.117 -3.049 1.00 87.38 96 VAL A N 1
ATOM 785 C CA . VAL A 1 96 ? 15.831 -5.142 -3.072 1.00 87.38 96 VAL A CA 1
ATOM 786 C C . VAL A 1 96 ? 15.291 -5.538 -1.701 1.00 87.38 96 VAL A C 1
ATOM 788 O O . VAL A 1 96 ? 14.457 -4.814 -1.150 1.00 87.38 96 VAL A O 1
ATOM 791 N N . ARG A 1 97 ? 15.850 -6.599 -1.094 1.00 84.50 97 ARG A N 1
ATOM 792 C CA . ARG A 1 97 ? 15.496 -7.028 0.271 1.00 84.50 97 ARG A CA 1
ATOM 793 C C . ARG A 1 97 ? 15.702 -5.910 1.296 1.00 84.50 97 ARG A C 1
ATOM 795 O O . ARG A 1 97 ? 14.825 -5.644 2.110 1.00 84.50 97 ARG A O 1
ATOM 802 N N . ASN A 1 98 ? 16.820 -5.190 1.239 1.00 82.12 98 ASN A N 1
ATOM 803 C CA . ASN A 1 98 ? 17.072 -4.083 2.165 1.00 82.12 98 ASN A CA 1
ATOM 804 C C . ASN A 1 98 ? 16.091 -2.915 1.967 1.00 82.12 98 ASN A C 1
ATOM 806 O O . ASN A 1 98 ? 15.608 -2.346 2.946 1.00 82.12 98 ASN A O 1
ATOM 810 N N . VAL A 1 99 ? 15.764 -2.565 0.718 1.00 86.94 99 VAL A N 1
ATOM 811 C CA . VAL A 1 99 ? 14.829 -1.470 0.409 1.00 86.94 99 VAL A CA 1
ATOM 812 C C . VAL A 1 99 ? 13.427 -1.778 0.928 1.00 86.94 99 VAL A C 1
ATOM 814 O O . VAL A 1 99 ? 12.835 -0.923 1.592 1.00 86.94 99 VAL A O 1
ATOM 817 N N . ILE A 1 100 ? 12.905 -2.986 0.685 1.00 87.25 100 ILE A N 1
ATOM 818 C CA . ILE A 1 100 ? 11.574 -3.361 1.181 1.00 87.25 100 ILE A CA 1
ATOM 819 C C . ILE A 1 100 ? 11.530 -3.394 2.705 1.00 87.25 100 ILE A C 1
ATOM 821 O O . ILE A 1 100 ? 10.619 -2.818 3.295 1.00 87.25 100 ILE A O 1
ATOM 825 N N . MET A 1 101 ? 12.553 -3.947 3.358 1.00 82.38 101 MET A N 1
ATOM 826 C CA . MET A 1 101 ? 12.609 -3.995 4.819 1.00 82.38 101 MET A CA 1
ATOM 827 C C . MET A 1 101 ? 12.651 -2.597 5.444 1.00 82.38 101 MET A C 1
ATOM 829 O O . MET A 1 101 ? 11.889 -2.316 6.370 1.00 82.38 101 MET A O 1
ATOM 833 N N . ASN A 1 102 ? 13.464 -1.691 4.893 1.00 81.38 102 ASN A N 1
ATOM 834 C CA . ASN A 1 102 ? 13.555 -0.309 5.369 1.00 81.38 102 ASN A CA 1
ATOM 835 C C . ASN A 1 102 ? 12.245 0.471 5.196 1.00 81.38 102 ASN A C 1
ATOM 837 O O . ASN A 1 102 ? 11.966 1.377 5.978 1.00 81.38 102 ASN A O 1
ATOM 841 N N . ARG A 1 103 ? 11.437 0.141 4.180 1.00 85.50 103 ARG A N 1
ATOM 842 C CA . ARG A 1 103 ? 10.146 0.802 3.935 1.00 85.50 103 ARG A CA 1
ATOM 843 C C . ARG A 1 103 ? 8.987 0.169 4.700 1.00 85.50 103 ARG A C 1
ATOM 845 O O . ARG A 1 103 ? 8.071 0.891 5.077 1.00 85.50 103 ARG A O 1
ATOM 852 N N . LEU A 1 104 ? 9.031 -1.130 4.990 1.00 83.12 104 LEU A N 1
ATOM 853 C CA . LEU A 1 104 ? 7.963 -1.815 5.724 1.00 83.12 104 LEU A CA 1
ATOM 854 C C . LEU A 1 104 ? 7.866 -1.397 7.195 1.00 83.12 104 LEU A C 1
ATOM 856 O O . LEU A 1 104 ? 6.761 -1.357 7.725 1.00 83.12 104 LEU A O 1
ATOM 860 N N . VAL A 1 105 ? 8.980 -1.066 7.855 1.00 78.88 105 VAL A N 1
ATOM 861 C CA . VAL A 1 105 ? 8.979 -0.631 9.266 1.00 78.88 105 VAL A CA 1
ATOM 862 C C . VAL A 1 105 ? 8.170 0.659 9.490 1.00 78.88 105 VAL A C 1
ATOM 864 O O . VAL A 1 105 ? 7.219 0.615 10.271 1.00 78.88 105 VAL A O 1
ATOM 867 N N . PRO A 1 106 ? 8.457 1.790 8.810 1.00 77.19 106 PRO A N 1
ATOM 868 C CA . PRO A 1 106 ? 7.644 2.997 8.968 1.00 77.19 106 PRO A CA 1
ATOM 869 C C . PRO A 1 106 ? 6.202 2.774 8.494 1.00 77.19 106 PRO A C 1
ATOM 871 O O . PRO A 1 106 ? 5.264 3.223 9.144 1.00 77.19 106 PRO A O 1
ATOM 874 N N . TYR A 1 107 ? 6.008 1.991 7.429 1.00 80.94 107 TYR A N 1
ATOM 875 C CA . TYR A 1 107 ? 4.677 1.642 6.932 1.00 80.94 107 TYR A CA 1
ATOM 876 C C . TYR A 1 107 ? 3.854 0.839 7.961 1.00 80.94 107 TYR A C 1
ATOM 878 O O . TYR A 1 107 ? 2.643 1.016 8.087 1.00 80.94 107 TYR A O 1
ATOM 886 N N . LEU A 1 108 ? 4.498 -0.017 8.756 1.00 79.50 108 LEU A N 1
ATOM 887 C CA . LEU A 1 108 ? 3.858 -0.736 9.855 1.00 79.50 108 LEU A CA 1
ATOM 888 C C . LEU A 1 108 ? 3.396 0.209 10.967 1.00 79.50 108 LEU A C 1
ATOM 890 O O . LEU A 1 108 ? 2.271 0.056 11.450 1.00 79.50 108 LEU A O 1
ATOM 894 N N . ASP A 1 109 ? 4.231 1.172 11.354 1.00 75.50 109 ASP A N 1
ATOM 895 C CA . ASP A 1 109 ? 3.887 2.177 12.367 1.00 75.50 109 ASP A CA 1
ATOM 896 C C . ASP A 1 109 ? 2.707 3.042 11.910 1.00 75.50 109 ASP A C 1
ATOM 898 O O . ASP A 1 109 ? 1.747 3.262 12.656 1.00 75.50 109 ASP A O 1
ATOM 902 N N . ASP A 1 110 ? 2.739 3.451 10.646 1.00 77.00 110 ASP A N 1
ATOM 903 C CA . ASP A 1 110 ? 1.706 4.237 9.983 1.00 77.00 110 ASP A CA 1
ATOM 904 C C . ASP A 1 110 ? 0.334 3.561 10.038 1.00 77.00 110 ASP A C 1
ATOM 906 O O . ASP A 1 110 ? -0.678 4.169 10.412 1.00 77.00 110 ASP A O 1
ATOM 910 N N . TYR A 1 111 ? 0.315 2.266 9.743 1.00 75.31 111 TYR A N 1
ATOM 911 C CA . TYR A 1 111 ? -0.882 1.439 9.784 1.00 75.31 111 TYR A CA 1
ATOM 912 C C . TYR A 1 111 ? -1.095 0.740 11.128 1.00 75.31 111 TYR A C 1
ATOM 914 O O . TYR A 1 111 ? -1.911 -0.179 11.213 1.00 75.31 111 TYR A O 1
ATOM 922 N N . MET A 1 112 ? -0.403 1.153 12.195 1.00 72.00 112 MET A N 1
ATOM 923 C CA . MET A 1 112 ? -0.566 0.603 13.545 1.00 72.00 112 MET A CA 1
ATOM 924 C C . MET A 1 112 ? -0.541 -0.933 13.597 1.00 72.00 112 MET A C 1
ATOM 926 O O . MET A 1 112 ? -1.366 -1.563 14.264 1.00 72.00 112 MET A O 1
ATOM 930 N N . GLY A 1 113 ? 0.341 -1.567 12.830 1.00 73.00 113 GLY A N 1
ATOM 931 C CA . GLY A 1 113 ? 0.439 -3.026 12.788 1.00 73.00 113 GLY A CA 1
ATOM 932 C C . GLY A 1 113 ? -0.657 -3.745 12.001 1.00 73.00 113 GLY A C 1
ATOM 933 O O . GLY A 1 113 ? -0.667 -4.972 11.989 1.00 73.00 113 GLY A O 1
ATOM 934 N N . HIS A 1 114 ? -1.556 -3.046 11.290 1.00 76.00 114 HIS A N 1
ATOM 935 C CA . HIS A 1 114 ? -2.480 -3.710 10.353 1.00 76.00 114 HIS A CA 1
ATOM 936 C C . HIS A 1 114 ? -1.740 -4.499 9.260 1.00 76.00 114 HIS A C 1
ATOM 938 O O . HIS A 1 114 ? -2.265 -5.496 8.773 1.00 76.00 114 HIS A O 1
ATOM 944 N N . VAL A 1 115 ? -0.502 -4.108 8.950 1.00 77.69 115 VAL A N 1
ATOM 945 C CA . VAL A 1 115 ? 0.422 -4.824 8.060 1.00 77.69 115 VAL A CA 1
ATOM 946 C C . VAL A 1 115 ? 0.646 -6.280 8.502 1.00 77.69 115 VAL A C 1
ATOM 948 O O . VAL A 1 115 ? 0.662 -7.169 7.657 1.00 77.69 115 VAL A O 1
ATOM 951 N N . ILE A 1 116 ? 0.721 -6.558 9.812 1.00 81.19 116 ILE A N 1
ATOM 952 C CA . ILE A 1 116 ? 0.928 -7.923 10.334 1.00 81.19 116 ILE A CA 1
ATOM 953 C C . ILE A 1 116 ? -0.224 -8.853 9.945 1.00 81.19 116 ILE A C 1
ATOM 955 O O . ILE A 1 116 ? 0.011 -9.985 9.533 1.00 81.19 116 ILE A O 1
ATOM 959 N N . LYS A 1 117 ? -1.464 -8.347 9.954 1.00 79.31 117 LYS A N 1
ATOM 960 C CA . LYS A 1 117 ? -2.639 -9.127 9.533 1.00 79.31 117 LYS A CA 1
ATOM 961 C C . LYS A 1 117 ? -2.563 -9.542 8.065 1.00 79.31 117 LYS A C 1
ATOM 963 O O . LYS A 1 117 ? -3.111 -10.576 7.697 1.00 79.31 117 LYS A O 1
ATOM 968 N N . VAL A 1 118 ? -1.912 -8.740 7.220 1.00 78.19 118 VAL A N 1
ATOM 969 C CA . VAL A 1 118 ? -1.699 -9.082 5.808 1.00 78.19 118 VAL A CA 1
ATOM 970 C C . VAL A 1 118 ? -0.674 -10.210 5.687 1.00 78.19 118 VAL A C 1
ATOM 972 O O . VAL A 1 118 ? -0.896 -11.140 4.916 1.00 78.19 118 VAL A O 1
ATOM 975 N N . PHE A 1 119 ? 0.390 -10.193 6.497 1.00 78.69 119 PHE A N 1
ATOM 976 C CA . PHE A 1 119 ? 1.356 -11.299 6.553 1.00 78.69 119 PHE A CA 1
ATOM 977 C C . PHE A 1 119 ? 0.711 -12.604 7.027 1.00 78.69 119 PHE A C 1
ATOM 979 O O . PHE A 1 119 ? 0.980 -13.653 6.446 1.00 78.69 119 PHE A O 1
ATOM 986 N N . ASP A 1 120 ? -0.172 -12.532 8.029 1.00 79.81 120 ASP A N 1
ATOM 987 C CA . ASP A 1 120 ? -0.934 -13.686 8.521 1.00 79.81 120 ASP A CA 1
ATOM 988 C C . ASP A 1 120 ? -1.852 -14.261 7.435 1.00 79.81 120 ASP A C 1
ATOM 990 O O . ASP A 1 120 ? -1.842 -15.464 7.191 1.00 79.81 120 ASP A O 1
ATOM 994 N N . LYS A 1 121 ? -2.609 -13.400 6.734 1.00 78.69 121 LYS A N 1
ATOM 995 C CA . LYS A 1 121 ? -3.505 -13.809 5.635 1.00 78.69 121 LYS A CA 1
ATOM 996 C C . LYS A 1 121 ? -2.758 -14.502 4.494 1.00 78.69 121 LYS A C 1
ATOM 998 O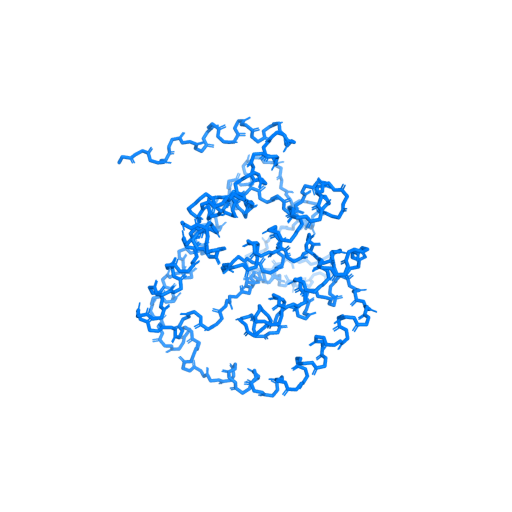 O . LYS A 1 121 ? -3.285 -15.438 3.905 1.00 78.69 121 LYS A O 1
ATOM 1003 N N . LEU A 1 122 ? -1.556 -14.027 4.173 1.00 72.62 122 LEU A N 1
ATOM 1004 C CA . LEU A 1 122 ? -0.729 -14.565 3.089 1.00 72.62 122 LEU A CA 1
ATOM 1005 C C . LEU A 1 122 ? 0.184 -15.715 3.543 1.00 72.62 122 LEU A C 1
ATOM 1007 O O . LEU A 1 122 ? 0.931 -16.251 2.731 1.00 72.62 122 LEU A O 1
ATOM 1011 N N . ASN A 1 123 ? 0.109 -16.102 4.820 1.00 73.62 123 ASN A N 1
ATOM 1012 C CA . ASN A 1 123 ? 0.863 -17.197 5.427 1.00 73.62 123 ASN A CA 1
ATOM 1013 C C . ASN A 1 123 ? 2.391 -17.099 5.224 1.00 73.62 123 ASN A C 1
ATOM 1015 O O . ASN A 1 123 ? 3.074 -18.101 5.008 1.00 73.62 123 ASN A O 1
ATOM 1019 N N . ILE A 1 124 ? 2.936 -15.879 5.280 1.00 70.88 124 ILE A N 1
ATOM 1020 C CA . ILE A 1 124 ? 4.363 -15.617 5.040 1.00 70.88 124 ILE A CA 1
ATOM 1021 C C . ILE A 1 124 ? 5.132 -15.716 6.360 1.00 70.88 124 ILE A C 1
ATOM 1023 O O . ILE A 1 124 ? 4.947 -14.892 7.258 1.00 70.88 124 ILE A O 1
ATOM 1027 N N . ASN A 1 125 ? 6.040 -16.691 6.452 1.00 68.69 125 ASN A N 1
ATOM 1028 C CA . ASN A 1 125 ? 6.851 -16.969 7.645 1.00 68.69 125 ASN A CA 1
ATOM 1029 C C . ASN A 1 125 ? 8.358 -17.025 7.332 1.00 68.69 125 ASN A C 1
ATOM 1031 O O . ASN A 1 125 ? 9.047 -17.988 7.658 1.00 68.69 125 ASN A O 1
ATOM 1035 N N . ASN A 1 126 ? 8.877 -15.970 6.705 1.00 73.50 126 ASN A N 1
ATOM 1036 C CA . ASN A 1 126 ? 10.310 -15.797 6.450 1.00 73.50 126 ASN A CA 1
ATOM 1037 C C . ASN A 1 126 ? 11.027 -15.159 7.666 1.00 73.50 126 ASN A C 1
ATOM 1039 O O . ASN A 1 126 ? 10.420 -14.379 8.404 1.00 73.50 126 ASN A O 1
ATOM 1043 N N . GLU A 1 127 ? 12.329 -15.418 7.849 1.00 77.38 127 GLU A N 1
ATOM 1044 C CA . GLU A 1 127 ? 13.202 -14.764 8.844 1.00 77.38 127 GLU A CA 1
ATOM 1045 C C . GLU A 1 127 ? 13.052 -13.230 8.855 1.00 77.38 127 GLU A C 1
ATOM 1047 O O . GLU A 1 127 ? 13.010 -12.596 9.913 1.00 77.38 127 GLU A O 1
ATOM 1052 N N . HIS A 1 128 ? 12.911 -12.619 7.678 1.00 72.38 128 HIS A N 1
ATOM 1053 C CA . HIS A 1 128 ? 12.680 -11.183 7.541 1.00 72.38 128 HIS A CA 1
ATOM 1054 C C . HIS A 1 128 ? 11.339 -10.740 8.146 1.00 72.38 128 HIS A C 1
ATOM 1056 O O . HIS A 1 128 ? 11.287 -9.756 8.885 1.00 72.38 128 HIS A O 1
ATOM 1062 N N . VAL A 1 129 ? 10.266 -11.497 7.917 1.00 75.44 129 VAL A N 1
ATOM 1063 C CA . VAL A 1 129 ? 8.947 -11.225 8.510 1.00 75.44 129 VAL A CA 1
ATOM 1064 C C . VAL A 1 129 ? 8.974 -11.439 10.023 1.00 75.44 129 VAL A C 1
ATOM 1066 O O . VAL A 1 129 ? 8.392 -10.643 10.757 1.00 75.44 129 VAL A O 1
ATOM 1069 N N . ILE A 1 130 ? 9.713 -12.439 10.512 1.00 79.62 130 ILE A N 1
ATOM 1070 C CA . ILE A 1 130 ? 9.912 -12.669 11.953 1.00 79.62 130 ILE A CA 1
ATOM 1071 C C . ILE A 1 130 ? 10.563 -11.446 12.616 1.00 79.62 130 ILE A C 1
ATOM 1073 O O . ILE A 1 130 ? 10.136 -11.033 13.695 1.00 79.62 130 ILE A O 1
ATOM 1077 N N . LYS A 1 131 ? 11.545 -10.806 11.964 1.00 79.31 131 LYS A N 1
ATOM 1078 C CA . LYS A 1 131 ? 12.159 -9.562 12.467 1.00 79.31 131 LYS A CA 1
ATOM 1079 C C . LYS A 1 131 ? 11.143 -8.417 12.566 1.00 79.31 131 LYS A C 1
ATOM 1081 O O . LYS A 1 131 ? 11.138 -7.709 13.571 1.00 79.31 131 LYS A O 1
ATOM 1086 N N . ILE A 1 132 ? 10.259 -8.264 11.575 1.00 79.75 132 ILE A N 1
ATOM 1087 C CA . ILE A 1 132 ? 9.191 -7.247 11.607 1.00 79.75 132 ILE A CA 1
ATOM 1088 C C . ILE A 1 132 ? 8.165 -7.559 12.702 1.00 79.75 132 ILE A C 1
ATOM 1090 O O . ILE A 1 132 ? 7.754 -6.652 13.422 1.00 79.75 132 ILE A O 1
ATOM 1094 N N . ARG A 1 133 ? 7.782 -8.830 12.873 1.00 81.88 133 ARG A N 1
ATOM 1095 C CA . ARG A 1 133 ? 6.887 -9.257 13.961 1.00 81.88 133 ARG A CA 1
ATOM 1096 C C . ARG A 1 133 ? 7.482 -8.929 15.323 1.00 81.88 133 ARG A C 1
ATOM 1098 O O . ARG A 1 133 ? 6.825 -8.277 16.117 1.00 81.88 133 ARG A O 1
ATOM 1105 N N . LYS A 1 134 ? 8.762 -9.239 15.541 1.00 83.62 134 LYS A N 1
ATOM 1106 C CA . LYS A 1 134 ? 9.454 -8.891 16.789 1.00 83.62 134 LYS A CA 1
ATOM 1107 C C . LYS A 1 134 ? 9.458 -7.381 17.053 1.00 83.62 134 LYS A C 1
ATOM 1109 O O . LYS A 1 134 ? 9.289 -6.964 18.195 1.00 83.62 134 LYS A O 1
ATOM 1114 N N . TYR A 1 135 ? 9.642 -6.562 16.015 1.00 81.12 135 TYR A N 1
ATOM 1115 C CA . TYR A 1 135 ? 9.522 -5.106 16.132 1.00 81.12 135 TYR A CA 1
ATOM 1116 C C . TYR A 1 135 ? 8.094 -4.671 16.501 1.00 81.12 135 TYR A C 1
ATOM 1118 O O . TYR A 1 135 ? 7.909 -3.821 17.370 1.00 81.12 135 TYR A O 1
ATOM 1126 N N . TYR A 1 136 ? 7.080 -5.275 15.879 1.00 82.19 136 TYR A N 1
ATOM 1127 C CA . TYR A 1 136 ? 5.679 -5.031 16.214 1.00 82.19 136 TYR A CA 1
ATOM 1128 C C . TYR A 1 136 ? 5.348 -5.424 17.658 1.00 82.19 136 TYR A C 1
ATOM 1130 O O . TYR A 1 136 ? 4.736 -4.630 18.367 1.00 82.19 136 TYR A O 1
ATOM 1138 N N . ASP A 1 137 ? 5.805 -6.589 18.117 1.00 84.25 137 ASP A N 1
ATOM 1139 C CA . ASP A 1 137 ? 5.555 -7.094 19.471 1.00 84.25 137 ASP A CA 1
ATOM 1140 C C . ASP A 1 137 ? 6.120 -6.147 20.539 1.00 84.25 137 ASP A C 1
ATOM 1142 O O . ASP A 1 137 ? 5.498 -5.929 21.573 1.00 84.25 137 ASP A O 1
ATOM 1146 N N . GLN A 1 138 ? 7.255 -5.491 20.269 1.00 83.12 138 GLN A N 1
ATOM 1147 C CA . GLN A 1 138 ? 7.811 -4.458 21.157 1.00 83.12 138 GLN A CA 1
ATOM 1148 C C . GLN A 1 138 ? 6.935 -3.198 21.255 1.00 83.12 138 GLN A C 1
ATOM 1150 O O . GLN A 1 138 ? 7.079 -2.415 22.193 1.00 83.12 138 GLN A O 1
ATOM 1155 N N . ARG A 1 139 ? 6.050 -2.970 20.280 1.00 78.12 139 ARG A N 1
ATOM 1156 C CA . ARG A 1 139 ? 5.227 -1.759 20.157 1.00 78.12 139 ARG A CA 1
ATOM 1157 C C . ARG A 1 139 ? 3.736 -2.000 20.344 1.00 78.12 139 ARG A C 1
ATOM 1159 O O . ARG A 1 139 ? 2.990 -1.020 20.418 1.00 78.12 139 ARG A O 1
ATOM 1166 N N . VAL A 1 140 ? 3.294 -3.255 20.421 1.00 81.62 140 VAL A N 1
ATOM 1167 C CA . VAL A 1 140 ? 1.870 -3.613 20.452 1.00 81.62 140 VAL A CA 1
ATOM 1168 C C . VAL A 1 140 ? 1.148 -2.924 21.607 1.00 81.62 140 VAL A C 1
ATOM 1170 O O . VAL A 1 140 ? 0.133 -2.274 21.374 1.00 81.62 140 VAL A O 1
ATOM 1173 N N . ASP A 1 141 ? 1.752 -2.896 22.797 1.00 81.25 141 ASP A N 1
ATOM 1174 C CA . ASP A 1 141 ? 1.202 -2.215 23.973 1.00 81.25 141 ASP A CA 1
ATOM 1175 C C . ASP A 1 141 ? 0.974 -0.717 23.733 1.00 81.25 141 ASP A C 1
ATOM 1177 O O . ASP A 1 141 ? -0.041 -0.151 24.143 1.00 81.25 141 ASP A O 1
ATOM 1181 N N . ALA A 1 142 ? 1.915 -0.043 23.064 1.00 79.19 142 ALA A N 1
ATOM 1182 C CA . ALA A 1 142 ? 1.794 1.378 22.745 1.00 79.19 142 ALA A CA 1
ATOM 1183 C C . ALA A 1 142 ? 0.701 1.624 21.692 1.00 79.19 142 ALA A C 1
ATOM 1185 O O . ALA A 1 142 ? -0.054 2.596 21.788 1.00 79.19 142 ALA A O 1
ATOM 1186 N N . ILE A 1 143 ? 0.587 0.727 20.709 1.00 75.81 143 ILE A N 1
ATOM 1187 C CA . ILE A 1 143 ? -0.459 0.767 19.682 1.00 75.81 143 ILE A CA 1
ATOM 1188 C C . ILE A 1 143 ? -1.841 0.553 20.310 1.00 75.81 143 ILE A C 1
ATOM 1190 O O . ILE A 1 143 ? -2.773 1.300 20.008 1.00 75.81 143 ILE A O 1
ATOM 1194 N N . GLU A 1 144 ? -1.989 -0.430 21.196 1.00 79.69 144 GLU A N 1
ATOM 1195 C CA . GLU A 1 144 ? -3.253 -0.732 21.872 1.00 79.69 144 GLU A CA 1
ATOM 1196 C C . GLU A 1 144 ? -3.690 0.398 22.799 1.00 79.69 144 GLU A C 1
ATOM 1198 O O . GLU A 1 144 ? -4.835 0.850 22.709 1.00 79.69 144 GLU A O 1
ATOM 1203 N N . LYS A 1 145 ? -2.766 0.936 23.608 1.00 80.38 145 LYS A N 1
ATOM 1204 C CA . LYS A 1 145 ? -3.025 2.124 24.437 1.00 80.38 145 LYS A CA 1
ATOM 1205 C C . LYS A 1 145 ? -3.541 3.283 23.595 1.00 80.38 145 LYS A C 1
ATOM 1207 O O . LYS A 1 145 ? -4.509 3.927 23.982 1.00 80.38 145 LYS A O 1
ATOM 1212 N N . ARG A 1 146 ? -2.948 3.518 22.421 1.00 73.06 146 ARG A N 1
ATOM 1213 C CA . ARG A 1 146 ? -3.380 4.589 21.517 1.00 73.06 146 ARG A CA 1
ATOM 1214 C C . ARG A 1 146 ? -4.753 4.327 20.897 1.00 73.06 146 ARG A C 1
ATOM 1216 O O . ARG A 1 146 ? -5.565 5.245 20.845 1.00 73.06 146 ARG A O 1
ATOM 1223 N N . ARG A 1 147 ? -5.045 3.092 20.475 1.00 70.62 147 ARG A N 1
ATOM 1224 C CA . ARG A 1 147 ? -6.374 2.703 19.958 1.00 70.62 147 ARG A CA 1
ATOM 1225 C C . ARG A 1 147 ? -7.485 2.846 21.001 1.00 70.62 147 ARG A C 1
A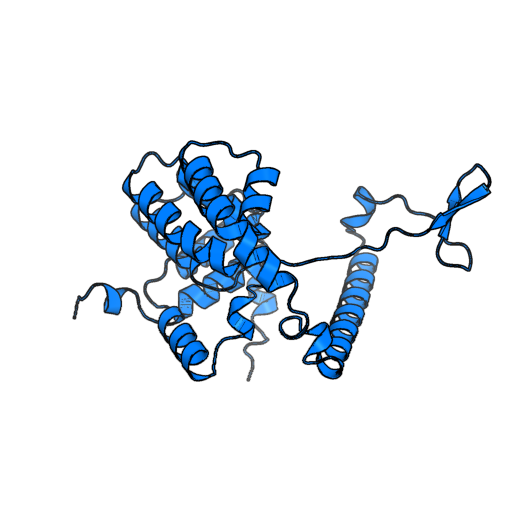TOM 1227 O O . ARG A 1 147 ? -8.637 3.042 20.623 1.00 70.62 147 ARG A O 1
ATOM 1234 N N . ALA A 1 148 ? -7.154 2.740 22.287 1.00 77.06 148 ALA A N 1
ATOM 1235 C CA . ALA A 1 148 ? -8.105 2.914 23.380 1.00 77.06 148 ALA A CA 1
ATOM 1236 C C . ALA A 1 148 ? -8.481 4.388 23.648 1.00 77.06 148 ALA A C 1
ATOM 1238 O O . ALA A 1 148 ? -9.493 4.637 24.307 1.00 77.06 148 ALA A O 1
ATOM 1239 N N . ILE A 1 149 ? -7.712 5.358 23.133 1.00 75.88 149 ILE A N 1
ATOM 1240 C CA . ILE A 1 149 ? -7.988 6.795 23.288 1.00 75.88 149 ILE A CA 1
ATOM 1241 C C . ILE A 1 149 ? -9.180 7.164 22.402 1.00 75.88 149 ILE A C 1
ATOM 1243 O O . ILE A 1 149 ? -9.095 7.157 21.171 1.00 75.88 149 ILE A O 1
ATOM 1247 N N . LYS A 1 150 ? -10.313 7.490 23.028 1.00 72.75 150 LYS A N 1
ATOM 1248 C CA . LYS A 1 150 ? -11.570 7.773 22.320 1.00 72.75 150 LYS A CA 1
ATOM 1249 C C . LYS A 1 150 ? -11.480 9.061 21.512 1.00 72.75 150 LYS A C 1
ATOM 1251 O O . LYS A 1 150 ? -12.027 9.122 20.421 1.00 72.75 150 LYS A O 1
ATOM 1256 N N . GLU A 1 151 ? -10.750 10.047 22.013 1.00 68.62 151 GLU A N 1
ATOM 1257 C CA . GLU A 1 151 ? -10.538 11.367 21.418 1.00 68.62 151 GLU A CA 1
ATOM 1258 C C . GLU A 1 151 ? -9.845 11.286 20.049 1.00 68.62 151 GLU A C 1
ATOM 1260 O O . GLU A 1 151 ? -10.081 12.125 19.183 1.00 68.62 151 GLU A O 1
ATOM 1265 N N . LEU A 1 152 ? -9.037 10.243 19.823 1.00 65.75 152 LEU A N 1
ATOM 1266 C CA . LEU A 1 152 ? -8.393 9.983 18.532 1.00 65.75 152 LEU A CA 1
ATOM 1267 C C . LEU A 1 152 ? -9.317 9.290 17.525 1.00 65.75 152 LEU A C 1
ATOM 1269 O O . LEU A 1 152 ? -8.973 9.175 16.352 1.00 65.75 152 LEU A O 1
ATOM 1273 N N . SER A 1 153 ? -10.483 8.807 17.952 1.00 64.75 153 SER A N 1
ATOM 1274 C CA . SER A 1 153 ? -11.459 8.213 17.050 1.00 64.75 153 SER A CA 1
ATOM 1275 C C . SER A 1 153 ? -12.363 9.307 16.467 1.00 64.75 153 SER A C 1
ATOM 1277 O O . SER A 1 153 ? -13.061 9.978 17.233 1.00 64.75 153 SER A O 1
ATOM 1279 N N . PRO A 1 154 ? -12.461 9.434 15.125 1.00 59.78 154 PRO A N 1
ATOM 1280 C CA . PRO A 1 154 ? -13.332 10.420 14.473 1.00 59.78 154 PRO A CA 1
ATOM 1281 C C . PRO A 1 154 ? -14.792 10.349 14.924 1.00 59.78 154 PRO A C 1
ATOM 1283 O O . PRO A 1 154 ? -15.499 11.351 14.937 1.00 59.78 154 PRO A O 1
ATOM 1286 N N . LYS A 1 155 ? -15.235 9.162 15.359 1.00 63.03 155 LYS A N 1
ATOM 1287 C CA . LYS A 1 155 ? -16.572 8.933 15.911 1.00 63.03 155 LYS A CA 1
ATOM 1288 C C . LYS A 1 155 ? -16.857 9.772 17.160 1.00 63.03 155 LYS A C 1
ATOM 1290 O O . LYS A 1 155 ? -18.027 10.003 17.443 1.00 63.03 155 LYS A O 1
ATOM 1295 N N . TYR A 1 156 ? -15.835 10.163 17.917 1.00 66.62 156 TYR A N 1
ATOM 1296 C CA . TYR A 1 156 ? -15.973 10.908 19.169 1.00 66.62 156 TYR A CA 1
ATOM 1297 C C . TYR A 1 156 ? -15.508 12.362 19.047 1.00 66.62 156 TYR A C 1
ATOM 1299 O O . TYR A 1 156 ? -16.087 13.213 19.714 1.00 66.62 156 TYR A O 1
ATOM 1307 N N . SER A 1 157 ? -14.520 12.661 18.197 1.00 66.81 157 SER A N 1
ATOM 1308 C CA . SER A 1 157 ? -14.017 14.028 17.990 1.00 66.81 157 SER A CA 1
ATOM 1309 C C . SER A 1 157 ? -14.817 14.843 16.967 1.00 66.81 157 SER A C 1
ATOM 1311 O O . SER A 1 157 ? -15.005 16.036 17.177 1.00 66.81 157 SER A O 1
ATOM 1313 N N . TYR A 1 158 ? -15.354 14.209 15.916 1.00 68.81 158 TYR A N 1
ATOM 1314 C CA . TYR A 1 158 ? -16.090 14.869 14.822 1.00 68.81 158 TYR A CA 1
ATOM 1315 C C . TYR A 1 158 ? -17.406 14.138 14.528 1.00 68.81 158 TYR A C 1
ATOM 1317 O O . TYR A 1 158 ? -17.635 13.614 13.439 1.00 68.81 158 TYR A O 1
ATOM 1325 N N . VAL A 1 159 ? -18.263 14.008 15.548 1.00 73.31 159 VAL A N 1
ATOM 1326 C CA . VAL A 1 159 ? -19.455 13.137 15.511 1.00 73.31 159 VAL A CA 1
ATOM 1327 C C . VAL A 1 159 ? -20.403 13.483 14.354 1.00 73.31 159 VAL A C 1
ATOM 1329 O O . VAL A 1 159 ? -20.992 12.574 13.761 1.00 73.31 159 VAL A O 1
ATOM 1332 N N . ILE A 1 160 ? -20.596 14.775 14.070 1.00 76.44 160 ILE A N 1
ATOM 1333 C CA . ILE A 1 160 ? -21.563 15.258 13.074 1.00 76.44 160 ILE A CA 1
ATOM 1334 C C . ILE A 1 160 ? -21.030 14.964 11.672 1.00 76.44 160 ILE A C 1
ATOM 1336 O O . ILE A 1 160 ? -21.670 14.239 10.911 1.00 76.44 160 ILE A O 1
ATOM 1340 N N . GLU A 1 161 ? -19.816 15.421 11.389 1.00 75.88 161 GLU A N 1
ATOM 1341 C CA . GLU A 1 161 ? -19.120 15.256 10.116 1.00 75.88 161 GLU A CA 1
ATOM 1342 C C . GLU A 1 161 ? -18.900 13.771 9.806 1.00 75.88 161 GLU A C 1
ATOM 1344 O O . GLU A 1 161 ? -19.125 13.314 8.685 1.00 75.88 161 GLU A O 1
ATOM 1349 N N . TYR A 1 162 ? -18.540 12.975 10.819 1.00 68.44 162 TYR A N 1
ATOM 1350 C CA . TYR A 1 162 ? -18.401 11.528 10.684 1.00 68.44 162 TYR A CA 1
ATOM 1351 C C . TYR A 1 162 ? -19.730 10.856 10.319 1.00 68.44 162 TYR A C 1
ATOM 1353 O O . TYR A 1 162 ? -19.764 9.979 9.452 1.00 68.44 162 TYR A O 1
ATOM 1361 N N . LYS A 1 163 ? -20.845 11.259 10.946 1.00 72.06 163 LYS A N 1
ATOM 1362 C CA . LYS A 1 163 ? -22.176 10.736 10.596 1.00 72.06 163 LYS A CA 1
ATOM 1363 C C . LYS A 1 163 ? -22.579 11.120 9.176 1.00 72.06 163 LYS A C 1
ATOM 1365 O O . LYS A 1 163 ? -23.110 10.270 8.463 1.00 72.06 163 LYS A O 1
ATOM 1370 N N . GLU A 1 164 ? -22.332 12.356 8.761 1.00 75.50 164 GLU A N 1
ATOM 1371 C CA . GLU A 1 164 ? -22.622 12.816 7.399 1.00 75.50 164 GLU A CA 1
ATOM 1372 C C . GLU A 1 164 ? -21.802 12.057 6.353 1.00 75.50 164 GLU A C 1
ATOM 1374 O O . GLU A 1 164 ? -22.366 11.546 5.379 1.00 75.50 164 GLU A O 1
ATOM 1379 N N . ALA A 1 165 ? -20.498 11.886 6.587 1.00 69.62 165 ALA A N 1
ATOM 1380 C CA . ALA A 1 165 ? -19.626 11.095 5.724 1.00 69.62 165 ALA A CA 1
ATOM 1381 C C . ALA A 1 165 ? -20.103 9.637 5.624 1.00 69.62 165 ALA A C 1
ATOM 1383 O O . ALA A 1 165 ? -20.232 9.099 4.522 1.00 69.62 165 ALA A O 1
ATOM 1384 N N . MET A 1 166 ? -20.453 9.013 6.755 1.00 67.75 166 MET A N 1
ATOM 1385 C CA . MET A 1 166 ? -20.932 7.628 6.784 1.00 67.75 166 MET A CA 1
ATOM 1386 C C . MET A 1 166 ? -22.286 7.464 6.080 1.00 67.75 166 MET A C 1
ATOM 1388 O O . MET A 1 166 ? -22.513 6.471 5.387 1.00 67.75 166 MET A O 1
ATOM 1392 N N . ASN A 1 167 ? -23.184 8.444 6.215 1.00 75.94 167 ASN A N 1
ATOM 1393 C CA . ASN A 1 167 ? -24.459 8.462 5.497 1.00 75.94 167 ASN A CA 1
ATOM 1394 C C . ASN A 1 167 ? -24.246 8.601 3.986 1.00 75.94 167 ASN A C 1
ATOM 1396 O O . ASN A 1 167 ? -24.867 7.875 3.211 1.00 75.94 167 ASN A O 1
ATOM 1400 N N . THR A 1 168 ? -23.333 9.480 3.573 1.00 76.88 168 THR A N 1
ATOM 1401 C CA . THR A 1 168 ? -22.984 9.696 2.162 1.00 76.88 168 THR A CA 1
ATOM 1402 C C . THR A 1 168 ? -22.371 8.440 1.550 1.00 76.88 168 THR A C 1
ATOM 1404 O O . THR A 1 168 ? -22.815 7.982 0.497 1.00 76.88 168 THR A O 1
ATOM 1407 N N . GLN A 1 169 ? -21.421 7.814 2.250 1.00 60.03 169 GLN A N 1
ATOM 1408 C CA . GLN A 1 169 ? -20.839 6.537 1.845 1.00 60.03 169 GLN A CA 1
ATOM 1409 C C . GLN A 1 169 ? -21.917 5.453 1.734 1.00 60.03 169 GLN A C 1
ATOM 1411 O O . GLN A 1 169 ? -21.982 4.755 0.726 1.00 60.03 169 GLN A O 1
ATOM 1416 N N . LYS A 1 170 ? -22.807 5.333 2.725 1.00 70.75 170 LYS A N 1
ATOM 1417 C CA . LYS A 1 170 ? -23.911 4.364 2.691 1.00 70.75 170 LYS A CA 1
ATOM 1418 C C . LYS A 1 170 ? -24.810 4.563 1.468 1.00 70.75 170 LYS A C 1
ATOM 1420 O O . LYS A 1 170 ? -25.157 3.581 0.818 1.00 70.75 170 LYS A O 1
ATOM 1425 N N . LEU A 1 171 ? -25.177 5.805 1.148 1.00 76.12 171 LEU A N 1
ATOM 1426 C CA . LEU A 1 171 ? -25.999 6.124 -0.024 1.00 76.12 171 LEU A CA 1
ATOM 1427 C C . LEU A 1 171 ? -25.283 5.772 -1.334 1.00 76.12 171 LEU A C 1
ATOM 1429 O O . LEU A 1 171 ? -25.885 5.134 -2.195 1.00 76.12 171 LEU A O 1
ATOM 1433 N N . TYR A 1 172 ? -23.998 6.113 -1.455 1.00 65.56 172 TYR A N 1
ATOM 1434 C CA . TYR A 1 172 ? -23.177 5.757 -2.615 1.00 65.56 172 TYR A CA 1
ATOM 1435 C C . TYR A 1 172 ? -23.087 4.238 -2.810 1.00 65.56 172 TYR A C 1
ATOM 1437 O O . TYR A 1 172 ? -23.314 3.731 -3.904 1.00 65.56 172 TYR A O 1
ATOM 1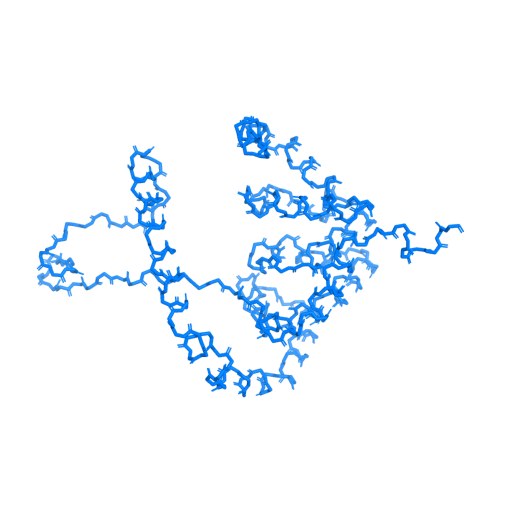445 N N . TRP A 1 173 ? -22.841 3.486 -1.735 1.00 54.75 173 TRP A N 1
ATOM 1446 C CA . TRP A 1 173 ? -22.806 2.022 -1.774 1.00 54.75 173 TRP A CA 1
ATOM 1447 C C . TRP A 1 173 ? -24.154 1.417 -2.170 1.00 54.75 173 TRP A C 1
ATOM 1449 O O . TRP A 1 173 ? -24.200 0.483 -2.965 1.00 54.75 173 TRP A O 1
ATOM 1459 N N . GLN A 1 174 ? -25.264 1.967 -1.672 1.00 68.44 174 GLN A N 1
ATOM 1460 C CA . GLN A 1 174 ? -26.605 1.545 -2.087 1.00 68.44 174 GLN A CA 1
ATOM 1461 C C . GLN A 1 174 ? -26.865 1.806 -3.575 1.00 68.44 174 GLN A C 1
ATOM 1463 O O . GLN A 1 174 ? -27.558 1.017 -4.214 1.00 68.44 174 GLN A O 1
ATOM 1468 N N . GLN A 1 175 ? -26.338 2.899 -4.129 1.00 71.94 175 GLN A N 1
ATOM 1469 C CA . GLN A 1 175 ? -26.432 3.193 -5.559 1.00 71.94 175 GLN A CA 1
ATOM 1470 C C . GLN A 1 175 ? -25.581 2.222 -6.380 1.00 71.94 175 GLN A C 1
ATOM 1472 O O . GLN A 1 175 ? -26.113 1.596 -7.291 1.00 71.94 175 GLN A O 1
ATOM 1477 N N . GLN A 1 176 ? -24.321 2.009 -5.991 1.00 58.22 176 GLN A N 1
ATOM 1478 C CA . GLN A 1 176 ? -23.424 1.057 -6.650 1.00 58.22 176 GLN A CA 1
ATOM 1479 C C . GLN A 1 176 ? -23.975 -0.373 -6.633 1.00 58.22 176 GLN A C 1
ATOM 1481 O O . GLN A 1 176 ? -23.943 -1.062 -7.648 1.00 58.22 176 GLN A O 1
ATOM 1486 N N . MET A 1 177 ? -24.567 -0.811 -5.516 1.00 53.03 177 MET A N 1
ATOM 1487 C CA . MET A 1 177 ? -25.240 -2.111 -5.446 1.00 53.03 177 MET A CA 1
ATOM 1488 C C . MET A 1 177 ? -26.431 -2.198 -6.406 1.00 53.03 177 MET A C 1
ATOM 1490 O O . MET A 1 177 ? -26.555 -3.184 -7.125 1.00 53.03 177 MET A O 1
ATOM 1494 N N . LYS A 1 178 ? -27.271 -1.157 -6.481 1.00 69.44 178 LYS A N 1
ATOM 1495 C CA . LYS A 1 178 ? -28.394 -1.110 -7.434 1.00 69.44 178 LYS A CA 1
ATOM 1496 C C . LYS A 1 178 ? -27.930 -1.106 -8.893 1.00 69.44 178 LYS A C 1
ATOM 1498 O O . LYS A 1 178 ? -28.624 -1.645 -9.750 1.00 69.44 178 LYS A O 1
ATOM 1503 N N . GLU A 1 179 ? -26.802 -0.471 -9.195 1.00 61.88 179 GLU A N 1
ATOM 1504 C CA . GLU A 1 179 ? -26.214 -0.449 -10.540 1.00 61.88 179 GLU A CA 1
ATOM 1505 C C . GLU A 1 179 ? -25.596 -1.804 -10.911 1.00 61.88 179 GLU A C 1
ATOM 1507 O O . GLU A 1 179 ? -25.853 -2.310 -12.003 1.00 61.88 179 GLU A O 1
ATOM 1512 N N . ALA A 1 180 ? -24.880 -2.444 -9.984 1.00 51.50 180 ALA A N 1
ATOM 1513 C CA . ALA A 1 180 ? -24.354 -3.797 -10.157 1.00 51.50 180 ALA A CA 1
ATOM 1514 C C . ALA A 1 180 ? -25.472 -4.845 -10.330 1.00 51.50 180 ALA A C 1
ATOM 1516 O O . ALA A 1 180 ? -25.362 -5.733 -11.174 1.00 51.50 180 ALA A O 1
ATOM 1517 N N . GLU A 1 181 ? -26.582 -4.718 -9.594 1.00 55.59 181 GLU A N 1
ATOM 1518 C CA . GLU A 1 181 ? -27.768 -5.574 -9.755 1.00 55.59 181 GLU A CA 1
ATOM 1519 C C . GLU A 1 181 ? -28.441 -5.408 -11.128 1.00 55.59 181 GLU A C 1
ATOM 1521 O O . GLU A 1 181 ? -28.937 -6.386 -11.684 1.00 55.59 181 GLU A O 1
ATOM 1526 N N . LYS A 1 182 ? -28.440 -4.196 -11.705 1.00 64.44 182 LYS A N 1
ATOM 1527 C CA . LYS A 1 182 ? -28.994 -3.937 -13.047 1.00 64.44 182 LYS A CA 1
ATOM 1528 C C . LYS A 1 182 ? -28.151 -4.535 -14.173 1.00 64.44 182 LYS A C 1
ATOM 1530 O O . LYS A 1 182 ? -28.714 -4.948 -15.182 1.00 64.44 182 LYS A O 1
ATOM 1535 N N . ASN A 1 183 ? -26.831 -4.581 -14.002 1.00 56.09 183 ASN A N 1
ATOM 1536 C CA . ASN A 1 183 ? -25.895 -5.054 -15.028 1.00 56.09 183 ASN A CA 1
ATOM 1537 C C . ASN A 1 183 ? -25.656 -6.576 -14.996 1.00 56.09 183 ASN A C 1
ATOM 1539 O O . ASN A 1 183 ? -24.927 -7.090 -15.833 1.00 56.09 183 ASN A O 1
ATOM 1543 N N . ASN A 1 184 ? -26.300 -7.301 -14.074 1.00 47.53 184 ASN A N 1
ATOM 1544 C CA . ASN A 1 184 ? -26.402 -8.766 -14.033 1.00 47.53 184 ASN A CA 1
ATOM 1545 C C . ASN A 1 184 ? -25.079 -9.571 -14.077 1.00 47.53 184 ASN A C 1
ATOM 1547 O O . ASN A 1 184 ? -25.108 -10.774 -14.318 1.00 47.53 184 ASN A O 1
ATOM 1551 N N . GLU A 1 185 ? -23.945 -8.958 -13.738 1.00 49.78 185 GLU A N 1
ATOM 1552 C CA . GLU A 1 185 ? -22.686 -9.640 -13.399 1.00 49.78 185 GLU A CA 1
ATOM 1553 C C . GLU A 1 185 ? -22.357 -9.377 -11.928 1.00 49.78 185 GLU A C 1
ATOM 1555 O O . GLU A 1 185 ? -21.495 -8.584 -11.558 1.00 49.78 185 GLU A O 1
ATOM 1560 N N . SER A 1 186 ? -23.130 -9.987 -11.038 1.00 46.22 186 SER A N 1
ATOM 1561 C CA . SER A 1 186 ? -22.973 -9.768 -9.605 1.00 46.22 186 SER A CA 1
ATOM 1562 C C . SER A 1 186 ? -21.919 -10.729 -9.041 1.00 46.22 186 SER A C 1
ATOM 1564 O O . SER A 1 186 ? -22.159 -11.927 -8.896 1.00 46.22 186 SER A O 1
ATOM 1566 N N . PHE A 1 187 ? -20.764 -10.175 -8.656 1.00 43.94 187 PHE A N 1
ATOM 1567 C CA . PHE A 1 187 ? -19.760 -10.786 -7.766 1.00 43.94 187 PHE A CA 1
ATOM 1568 C C . PHE A 1 187 ? -20.395 -11.459 -6.529 1.00 43.94 187 PHE A C 1
ATOM 1570 O O . PHE A 1 187 ? -19.902 -12.468 -6.031 1.00 43.94 187 PHE A O 1
ATOM 1577 N N . LEU A 1 188 ? -21.536 -10.940 -6.060 1.00 44.41 188 LEU A N 1
ATOM 1578 C CA . LEU A 1 188 ? -22.278 -11.463 -4.914 1.00 44.41 188 LEU A CA 1
ATOM 1579 C C . LEU A 1 188 ? -23.165 -12.671 -5.247 1.00 44.41 188 LEU A C 1
ATOM 1581 O O . LEU A 1 188 ? -23.438 -13.458 -4.346 1.00 44.41 188 LEU A O 1
ATOM 1585 N N . ASN A 1 189 ? -23.575 -12.870 -6.504 1.00 48.97 189 ASN A N 1
ATOM 1586 C CA . ASN A 1 189 ? -24.398 -14.020 -6.901 1.00 48.97 189 ASN A CA 1
ATOM 1587 C C . ASN A 1 189 ? -23.628 -15.344 -6.770 1.00 48.97 189 ASN A C 1
ATOM 1589 O O . ASN A 1 189 ? -24.249 -16.378 -6.550 1.00 48.97 189 ASN A O 1
ATOM 1593 N N . ASN A 1 190 ? -22.293 -15.310 -6.863 1.00 44.19 190 ASN A N 1
ATOM 1594 C CA . ASN A 1 190 ? -21.440 -16.487 -6.663 1.00 44.19 190 ASN A CA 1
ATOM 1595 C C . ASN A 1 190 ? -21.084 -16.734 -5.186 1.00 44.19 190 ASN A C 1
ATOM 1597 O O . ASN A 1 190 ? -20.652 -17.830 -4.842 1.00 44.19 190 ASN A O 1
ATOM 1601 N N . ILE A 1 191 ? -21.243 -15.730 -4.316 1.00 40.31 191 ILE A N 1
ATOM 1602 C CA . ILE A 1 191 ? -20.830 -15.788 -2.903 1.00 40.31 191 ILE A CA 1
ATOM 1603 C C . ILE A 1 191 ? -22.035 -15.943 -1.966 1.00 40.31 191 ILE A C 1
ATOM 1605 O O . ILE A 1 191 ? -21.889 -16.468 -0.863 1.00 40.31 191 ILE A O 1
ATOM 1609 N N . MET A 1 192 ? -23.228 -15.504 -2.374 1.00 43.69 192 MET A N 1
ATOM 1610 C CA . MET A 1 192 ? -24.399 -15.464 -1.501 1.00 43.69 192 MET A CA 1
ATOM 1611 C C . MET A 1 192 ? -25.616 -16.165 -2.094 1.00 43.69 192 MET A C 1
ATOM 1613 O O . MET A 1 192 ? -26.037 -15.915 -3.222 1.00 43.69 192 MET A O 1
ATOM 1617 N N . THR A 1 193 ? -26.243 -16.994 -1.266 1.00 44.12 193 THR A N 1
ATOM 1618 C CA . THR A 1 193 ? -27.540 -17.604 -1.540 1.00 44.12 193 THR A CA 1
ATOM 1619 C C . THR A 1 193 ? -28.612 -16.517 -1.613 1.00 44.12 193 THR A C 1
ATOM 1621 O O . THR A 1 193 ? -28.769 -15.718 -0.688 1.00 44.12 193 THR A O 1
ATOM 1624 N N . LYS A 1 194 ? -29.378 -16.482 -2.707 1.00 46.53 194 LYS A N 1
ATOM 1625 C CA . LYS A 1 194 ? -30.553 -15.610 -2.828 1.00 46.53 194 LYS A CA 1
ATOM 1626 C C . LYS A 1 194 ? -31.629 -16.103 -1.863 1.00 46.53 194 LYS A C 1
ATOM 1628 O O . LYS A 1 194 ? -32.117 -17.217 -2.029 1.00 46.53 194 LYS A O 1
ATOM 1633 N N . VAL A 1 195 ? -32.026 -15.279 -0.893 1.00 51.56 195 VAL A N 1
ATOM 1634 C CA . VAL A 1 195 ? -33.108 -15.629 0.038 1.00 51.56 195 VAL A CA 1
ATOM 1635 C C . VAL A 1 195 ? -34.215 -14.580 0.029 1.00 51.56 195 VAL A C 1
ATOM 1637 O O . VAL A 1 195 ? -33.956 -13.377 0.032 1.00 51.56 195 VAL A O 1
ATOM 1640 N N . LEU A 1 196 ? -35.466 -15.046 0.006 1.00 46.91 196 LEU A N 1
ATOM 1641 C CA . LEU A 1 196 ? -36.661 -14.213 0.122 1.00 46.91 196 LEU A CA 1
ATOM 1642 C C . LEU A 1 196 ? -36.772 -13.658 1.547 1.00 46.91 196 LEU A C 1
ATOM 1644 O O . LEU A 1 196 ? -36.881 -14.402 2.520 1.00 46.91 196 LEU A O 1
ATOM 1648 N N . LEU A 1 197 ? -36.743 -12.331 1.662 1.00 44.34 197 LEU A N 1
ATOM 1649 C CA . LEU A 1 197 ? -36.818 -11.639 2.944 1.00 44.34 197 LEU A CA 1
ATOM 1650 C C . LEU A 1 197 ? -38.261 -11.552 3.440 1.00 44.34 197 LEU A C 1
ATOM 1652 O O . LEU A 1 197 ? -39.144 -11.044 2.747 1.00 44.34 197 LEU A O 1
ATOM 1656 N N . ALA A 1 198 ? -38.484 -11.976 4.682 1.00 46.47 198 ALA A N 1
ATOM 1657 C CA . ALA A 1 198 ? -39.714 -11.664 5.395 1.00 46.47 198 ALA A CA 1
ATOM 1658 C C . ALA A 1 198 ? -39.678 -10.205 5.892 1.00 46.47 198 ALA A C 1
ATOM 1660 O O . ALA A 1 198 ? -38.607 -9.636 6.135 1.00 46.47 198 ALA A O 1
ATOM 1661 N N . ARG A 1 199 ? -40.855 -9.585 6.077 1.00 43.03 199 ARG A N 1
ATOM 1662 C CA . ARG A 1 199 ? -40.980 -8.266 6.727 1.00 43.03 199 ARG A CA 1
ATOM 1663 C C . ARG A 1 199 ? -40.331 -8.336 8.119 1.00 43.03 199 ARG A C 1
ATOM 1665 O O . ARG A 1 199 ? -40.911 -8.919 9.026 1.00 43.03 199 ARG A O 1
ATOM 1672 N N . GLY A 1 200 ? -39.126 -7.778 8.267 1.00 50.19 200 GLY A N 1
ATOM 1673 C CA . GLY A 1 200 ? -38.358 -7.826 9.522 1.00 50.19 200 GLY A CA 1
ATOM 1674 C C . GLY A 1 200 ? -36.833 -7.952 9.391 1.00 50.19 200 GLY A C 1
ATOM 1675 O O . GLY A 1 200 ? -36.150 -7.886 10.405 1.00 50.19 200 GLY A O 1
ATOM 1676 N N . GLY A 1 201 ? -36.273 -8.097 8.181 1.00 50.72 201 GLY A N 1
ATOM 1677 C CA . GLY A 1 201 ? -34.811 -8.071 7.979 1.00 50.72 201 GLY A CA 1
ATOM 1678 C C . GLY A 1 201 ? -34.081 -9.383 8.306 1.00 50.72 201 GLY A C 1
ATOM 1679 O O . GLY A 1 201 ? -32.871 -9.379 8.532 1.00 50.72 201 GLY A O 1
ATOM 1680 N N . GLY A 1 202 ? -34.810 -10.500 8.319 1.00 56.12 202 GLY A N 1
ATOM 1681 C CA . GLY A 1 202 ? -34.266 -11.856 8.387 1.00 56.12 202 GLY A CA 1
ATOM 1682 C C . GLY A 1 202 ? -34.922 -12.773 7.354 1.00 56.12 202 GLY A C 1
ATOM 1683 O O . GLY A 1 202 ? -35.978 -12.444 6.799 1.00 56.12 202 GLY A O 1
ATOM 1684 N N . TRP A 1 203 ? -34.293 -13.916 7.093 1.00 59.84 203 TRP A N 1
ATOM 1685 C CA . TRP A 1 203 ? -34.844 -14.990 6.266 1.00 59.84 203 TRP A CA 1
ATOM 1686 C C . TRP A 1 203 ? -35.193 -16.203 7.129 1.00 59.84 203 TRP A C 1
ATOM 1688 O O . TRP A 1 203 ? -34.612 -16.389 8.195 1.00 59.84 203 TRP A O 1
ATOM 1698 N N . ARG A 1 204 ? -36.185 -16.993 6.711 1.00 60.53 204 ARG A N 1
ATOM 1699 C CA . ARG A 1 204 ? -36.569 -18.221 7.419 1.00 60.53 204 ARG A CA 1
ATOM 1700 C C . ARG A 1 204 ? -35.882 -19.419 6.788 1.00 60.53 204 ARG A C 1
ATOM 1702 O O . ARG A 1 204 ? -35.969 -19.571 5.573 1.00 60.53 204 ARG A O 1
ATOM 1709 N N . ASP A 1 205 ? -35.232 -20.240 7.606 1.00 64.56 205 ASP A N 1
ATOM 1710 C CA . ASP A 1 205 ? -34.774 -21.559 7.171 1.00 64.56 205 ASP A CA 1
ATOM 1711 C C . ASP A 1 205 ? -35.961 -22.521 6.979 1.00 64.56 205 ASP A C 1
ATOM 1713 O O . ASP A 1 205 ? -37.082 -22.246 7.422 1.00 64.56 205 ASP A O 1
ATOM 1717 N N . ASP A 1 206 ? -35.719 -23.662 6.330 1.00 61.47 206 ASP A N 1
ATOM 1718 C CA . ASP A 1 206 ? -36.736 -24.704 6.102 1.00 61.47 206 ASP A CA 1
ATOM 1719 C C . ASP A 1 206 ? -37.288 -25.297 7.416 1.00 61.47 206 ASP A C 1
ATOM 1721 O O . ASP A 1 206 ? -38.320 -25.966 7.425 1.00 61.47 206 ASP A O 1
ATOM 1725 N N . SER A 1 207 ? -36.623 -25.021 8.543 1.00 70.31 207 SER A N 1
ATOM 1726 C CA . SER A 1 207 ? -37.023 -25.422 9.897 1.00 70.31 207 SER A CA 1
ATOM 1727 C C . SER A 1 207 ? -37.877 -24.357 10.608 1.00 70.31 207 SER A C 1
ATOM 1729 O O . SER A 1 207 ? -38.329 -24.579 11.731 1.00 70.31 207 SER A O 1
ATOM 1731 N N . GLY A 1 208 ? -38.127 -23.205 9.972 1.00 65.44 208 GLY A N 1
ATOM 1732 C CA . GLY A 1 208 ? -38.932 -22.102 10.499 1.00 65.44 208 GLY A CA 1
ATOM 1733 C C . GLY A 1 208 ? -38.183 -21.091 11.378 1.00 65.44 208 GLY A C 1
ATOM 1734 O O . GLY A 1 208 ? -38.812 -20.140 11.857 1.00 65.44 208 GLY A O 1
ATOM 1735 N N . ASN A 1 209 ? -36.868 -21.232 11.570 1.00 69.06 209 ASN A N 1
ATOM 1736 C CA . ASN A 1 209 ? -36.061 -20.301 12.361 1.00 69.06 209 ASN A CA 1
ATOM 1737 C C . ASN A 1 209 ? -35.717 -19.048 11.554 1.00 69.06 209 ASN A C 1
ATOM 1739 O O . ASN A 1 209 ? -35.384 -19.116 10.372 1.00 69.06 209 ASN A O 1
ATOM 1743 N N . ILE A 1 210 ? -35.762 -17.885 12.206 1.00 62.66 210 ILE A N 1
ATOM 1744 C CA . ILE A 1 210 ? -35.430 -16.602 11.581 1.00 62.66 210 ILE A CA 1
ATOM 1745 C C . ILE A 1 210 ? -33.926 -16.352 11.726 1.00 62.66 210 ILE A C 1
ATOM 1747 O O . ILE A 1 210 ? -33.429 -16.074 12.815 1.00 62.66 210 ILE A O 1
ATOM 1751 N N . GLN A 1 211 ? -33.213 -16.417 10.609 1.00 60.12 211 GLN A N 1
ATOM 1752 C CA . GLN A 1 211 ? -31.810 -16.044 10.478 1.00 60.12 211 GLN A CA 1
ATOM 1753 C C . GLN A 1 211 ? -31.726 -14.546 10.152 1.00 60.12 211 GLN A C 1
ATOM 1755 O O . GLN A 1 211 ? -32.271 -14.076 9.149 1.00 60.12 211 GLN A O 1
ATOM 1760 N N . HIS A 1 212 ? -31.055 -13.767 10.999 1.00 58.19 212 HIS A N 1
ATOM 1761 C CA . HIS A 1 212 ? -30.826 -12.346 10.737 1.00 58.19 212 HIS A CA 1
ATOM 1762 C C . HIS A 1 212 ? -29.745 -12.155 9.671 1.00 58.19 212 HIS A C 1
ATOM 1764 O O . HIS A 1 212 ? -28.753 -12.882 9.645 1.00 58.19 212 HIS A O 1
ATOM 1770 N N . LEU A 1 213 ? -29.920 -11.157 8.798 1.00 54.28 213 LEU A N 1
ATOM 1771 C CA . LEU A 1 213 ? -28.915 -10.837 7.786 1.00 54.28 213 LEU A CA 1
ATOM 1772 C C . LEU A 1 213 ? -27.571 -10.503 8.446 1.00 54.28 213 LEU A C 1
ATOM 1774 O O . LEU A 1 213 ? -27.487 -9.644 9.329 1.00 54.28 213 LEU A O 1
ATOM 1778 N N . GLY A 1 214 ? -26.511 -11.153 7.966 1.00 48.34 214 GLY A N 1
ATOM 1779 C CA . GLY A 1 214 ? -25.144 -10.786 8.303 1.00 48.34 214 GLY A CA 1
ATOM 1780 C C . GLY A 1 214 ? -24.897 -9.330 7.916 1.00 48.34 214 GLY A C 1
ATOM 1781 O O . GLY A 1 214 ? -25.101 -8.924 6.774 1.00 48.34 214 GLY A O 1
ATOM 1782 N N . CYS A 1 215 ? -24.482 -8.516 8.881 1.00 38.38 215 CYS A N 1
ATOM 1783 C CA . CYS A 1 215 ? -24.136 -7.129 8.620 1.00 38.38 215 CYS A CA 1
ATOM 1784 C C . CYS A 1 215 ? -22.799 -7.110 7.863 1.00 38.38 215 CYS A C 1
ATOM 1786 O O . CYS A 1 215 ? -21.762 -7.410 8.459 1.00 38.38 215 CYS A O 1
ATOM 1788 N N . ILE A 1 216 ? -22.812 -6.780 6.565 1.00 40.25 216 ILE A N 1
ATOM 1789 C CA . ILE A 1 216 ? -21.580 -6.593 5.788 1.00 40.25 216 ILE A CA 1
ATOM 1790 C C . ILE A 1 216 ? -20.903 -5.323 6.312 1.00 40.25 216 ILE A C 1
ATOM 1792 O O . ILE A 1 216 ? -21.277 -4.201 5.972 1.00 40.25 216 ILE A O 1
ATOM 1796 N N . LYS A 1 217 ? -19.926 -5.501 7.201 1.00 36.59 217 LYS A N 1
ATOM 1797 C CA . LYS A 1 217 ? -19.061 -4.427 7.690 1.00 36.59 217 LYS A CA 1
ATOM 1798 C C . LYS A 1 217 ? -17.793 -4.430 6.855 1.00 36.59 217 LYS A C 1
ATOM 1800 O O . LYS A 1 217 ? -17.025 -5.384 6.906 1.00 36.59 217 LYS A O 1
ATOM 1805 N N . ILE A 1 218 ? -17.573 -3.353 6.115 1.00 39.06 218 ILE A N 1
ATOM 1806 C CA . ILE A 1 218 ? -16.361 -3.162 5.324 1.00 39.06 218 ILE A CA 1
ATOM 1807 C C . ILE A 1 218 ? -15.480 -2.212 6.115 1.00 39.06 218 ILE A C 1
ATOM 1809 O O . ILE A 1 218 ? -15.808 -1.040 6.293 1.00 39.06 218 ILE A O 1
ATOM 1813 N N . SER A 1 219 ? -14.400 -2.750 6.670 1.00 47.03 219 SER A N 1
ATOM 1814 C CA . SER A 1 219 ? -13.385 -1.975 7.373 1.00 47.03 219 SER A CA 1
ATOM 1815 C C . SER A 1 219 ? -12.177 -1.823 6.465 1.00 47.03 219 SER A C 1
ATOM 1817 O O . SER A 1 219 ? -11.522 -2.818 6.170 1.00 47.03 219 SER A O 1
ATOM 1819 N N . VAL A 1 220 ? -11.872 -0.594 6.056 1.00 53.78 220 VAL A N 1
ATOM 1820 C CA . VAL A 1 220 ? -10.631 -0.285 5.338 1.00 53.78 220 VAL A CA 1
ATOM 1821 C C . VAL A 1 220 ? -9.606 0.209 6.362 1.00 53.78 220 VAL A C 1
ATOM 1823 O O . VAL A 1 220 ? -9.944 1.073 7.179 1.00 53.78 220 VAL A O 1
ATOM 1826 N N . PRO A 1 221 ? -8.376 -0.332 6.383 1.00 56.78 221 PRO A N 1
ATOM 1827 C CA . PRO A 1 221 ? -7.325 0.193 7.243 1.00 56.78 221 PRO A CA 1
ATOM 1828 C C . PRO A 1 221 ? -6.995 1.634 6.834 1.00 56.78 221 PRO A C 1
ATOM 1830 O O . PRO A 1 221 ? -6.620 1.901 5.698 1.00 56.78 221 PRO A O 1
ATOM 1833 N N . SER A 1 222 ? -7.130 2.563 7.777 1.00 58.25 222 SER A N 1
ATOM 1834 C CA . SER A 1 222 ? -6.742 3.965 7.604 1.00 58.25 222 SER A CA 1
ATOM 1835 C C . SER A 1 222 ? -5.475 4.241 8.401 1.00 58.25 222 SER A C 1
ATOM 1837 O O . SER A 1 222 ? -5.360 3.808 9.552 1.00 58.25 222 SER A O 1
ATOM 1839 N N . ARG A 1 223 ? -4.546 5.008 7.823 1.00 61.09 223 ARG A N 1
ATOM 1840 C CA . ARG A 1 223 ? -3.355 5.496 8.526 1.00 61.09 223 ARG A CA 1
ATOM 1841 C C . ARG A 1 223 ? -3.792 6.475 9.617 1.00 61.09 223 ARG A C 1
ATOM 1843 O O . ARG A 1 223 ? -4.176 7.606 9.334 1.00 61.09 223 ARG A O 1
ATOM 1850 N N . GLN A 1 224 ? -3.767 6.039 10.875 1.00 59.66 224 GLN A N 1
ATOM 1851 C CA . GLN A 1 224 ? -4.294 6.836 11.995 1.00 59.66 224 GLN A CA 1
ATOM 1852 C C . GLN A 1 224 ? -3.425 8.061 12.318 1.00 59.66 224 GLN A C 1
ATOM 1854 O O . GLN A 1 224 ? -3.902 9.016 12.920 1.00 59.66 224 GLN A O 1
ATOM 1859 N N . LEU A 1 225 ? -2.158 8.053 11.894 1.00 58.81 225 LEU A N 1
ATOM 1860 C CA . LEU A 1 225 ? -1.220 9.153 12.119 1.00 58.81 225 LEU A CA 1
ATOM 1861 C C . LEU A 1 225 ? -1.504 10.399 11.264 1.00 58.81 225 LEU A C 1
ATOM 1863 O O . LEU A 1 225 ? -1.151 11.495 11.681 1.00 58.81 225 LEU A O 1
ATOM 1867 N N . VAL A 1 226 ? -2.175 10.258 10.117 1.00 60.22 226 VAL A N 1
ATOM 1868 C CA . VAL A 1 226 ? -2.452 11.386 9.201 1.00 60.22 226 VAL A CA 1
ATOM 1869 C C . VAL A 1 226 ? -3.454 12.358 9.805 1.00 60.22 226 VAL A C 1
ATOM 1871 O O . VAL A 1 226 ? -3.293 13.564 9.699 1.00 60.22 226 VAL A O 1
ATOM 1874 N N . GLN A 1 227 ? -4.467 11.834 10.497 1.00 57.72 227 GLN A N 1
ATOM 1875 C CA . GLN A 1 227 ? -5.490 12.654 11.150 1.00 57.72 227 GLN A CA 1
ATOM 1876 C C . GLN A 1 227 ? -4.935 13.463 12.330 1.00 57.72 227 GLN A C 1
ATOM 1878 O O . GLN A 1 227 ? -5.590 14.390 12.790 1.00 57.72 227 GLN A O 1
ATOM 1883 N N . SER A 1 228 ? -3.738 13.115 12.816 1.00 60.84 228 SER A N 1
ATOM 1884 C CA . SER A 1 228 ? -3.030 13.849 13.865 1.00 60.84 228 SER A CA 1
ATOM 1885 C C . SER A 1 228 ? -1.950 14.798 13.340 1.00 60.84 228 SER A C 1
ATOM 1887 O O . SER A 1 228 ? -1.305 15.444 14.160 1.00 60.84 228 SER A O 1
ATOM 1889 N N . MET A 1 229 ? -1.728 14.873 12.021 1.00 67.06 229 MET A N 1
ATOM 1890 C CA . MET A 1 229 ? -0.747 15.799 11.449 1.00 67.06 229 MET A CA 1
ATOM 1891 C C . MET A 1 229 ? -1.272 17.232 11.516 1.00 67.06 229 MET A C 1
ATOM 1893 O O . MET A 1 229 ? -2.418 17.520 11.168 1.00 67.06 229 MET A O 1
ATOM 1897 N N . THR A 1 230 ? -0.410 18.147 11.935 1.00 71.94 230 THR A N 1
ATOM 1898 C CA . THR A 1 230 ? -0.640 19.582 11.795 1.00 71.94 230 THR A CA 1
ATOM 1899 C C . THR A 1 230 ? -0.670 19.972 10.310 1.00 71.94 230 THR A C 1
ATOM 1901 O O . THR A 1 230 ? -0.069 19.289 9.477 1.00 71.94 230 THR A O 1
ATOM 1904 N N . PRO A 1 231 ? -1.299 21.105 9.941 1.00 72.75 231 PRO A N 1
ATOM 1905 C CA . PRO A 1 231 ? -1.268 21.593 8.559 1.00 72.75 231 PRO A CA 1
ATOM 1906 C C . PRO A 1 231 ? 0.153 21.761 7.994 1.00 72.75 231 PRO A C 1
ATOM 1908 O O . PRO A 1 231 ? 0.369 21.596 6.796 1.00 72.75 231 PRO A O 1
ATOM 1911 N N . MET A 1 232 ? 1.131 22.067 8.854 1.00 73.31 232 MET A N 1
ATOM 1912 C CA . MET A 1 232 ? 2.536 22.192 8.466 1.00 73.31 232 MET A CA 1
ATOM 1913 C C . MET A 1 232 ? 3.144 20.831 8.109 1.00 73.31 232 MET A C 1
ATOM 1915 O O . MET A 1 232 ? 3.665 20.677 7.009 1.00 73.31 232 MET A O 1
ATOM 1919 N N . GLU A 1 233 ? 2.988 19.827 8.977 1.00 73.69 233 GLU A N 1
ATOM 1920 C CA . GLU A 1 233 ? 3.440 18.450 8.714 1.00 73.69 233 GLU A CA 1
ATOM 1921 C C . GLU A 1 233 ? 2.750 17.852 7.481 1.00 73.69 233 GLU A C 1
ATOM 1923 O O . GLU A 1 233 ? 3.369 17.140 6.691 1.00 73.69 233 GLU A O 1
ATOM 1928 N N . GLN A 1 234 ? 1.469 18.171 7.275 1.00 74.56 234 GLN A N 1
ATOM 1929 C CA . GLN A 1 234 ? 0.732 17.738 6.093 1.00 74.56 234 GLN A CA 1
ATOM 1930 C C . GLN A 1 234 ? 1.309 18.352 4.810 1.00 74.56 234 GLN A C 1
ATOM 1932 O O . GLN A 1 234 ? 1.474 17.644 3.816 1.00 74.56 234 GLN A O 1
ATOM 1937 N N . ASN A 1 235 ? 1.644 19.645 4.823 1.00 76.94 235 ASN A N 1
ATOM 1938 C CA . ASN A 1 235 ? 2.281 20.308 3.685 1.00 76.94 235 ASN A CA 1
ATOM 1939 C C . ASN A 1 235 ? 3.679 19.746 3.406 1.00 76.94 235 ASN A C 1
ATOM 1941 O O . ASN A 1 235 ? 4.008 19.486 2.250 1.00 76.94 235 ASN A O 1
ATOM 1945 N N . GLU A 1 236 ? 4.483 19.510 4.443 1.00 82.75 236 GLU A N 1
ATOM 1946 C CA . GLU A 1 236 ? 5.791 18.862 4.308 1.00 82.75 236 GLU A CA 1
ATOM 1947 C C . GLU A 1 236 ? 5.664 17.469 3.687 1.00 82.75 236 GLU A C 1
ATOM 1949 O O . GLU A 1 236 ? 6.380 17.142 2.740 1.00 82.75 236 GLU A O 1
ATOM 1954 N N . TRP A 1 237 ? 4.697 16.672 4.145 1.00 81.75 237 TRP A N 1
ATOM 1955 C CA . TRP A 1 237 ? 4.436 15.352 3.580 1.00 81.75 237 TRP A CA 1
ATOM 1956 C C . TRP A 1 237 ? 4.004 15.413 2.107 1.00 81.75 237 TRP A C 1
ATOM 1958 O O . TRP A 1 237 ? 4.513 14.640 1.292 1.00 81.75 237 TRP A O 1
ATOM 1968 N N . ILE A 1 238 ? 3.104 16.336 1.740 1.00 82.44 238 ILE A N 1
ATOM 1969 C CA . ILE A 1 238 ? 2.688 16.537 0.339 1.00 82.44 238 ILE A CA 1
ATOM 1970 C C . ILE A 1 238 ? 3.897 16.910 -0.524 1.00 82.44 238 ILE A C 1
ATOM 1972 O O . ILE A 1 238 ? 4.066 16.356 -1.613 1.00 82.44 238 ILE A O 1
ATOM 1976 N N . ASN A 1 239 ? 4.754 17.806 -0.033 1.00 83.88 239 ASN A N 1
ATOM 1977 C CA . ASN A 1 239 ? 5.956 18.227 -0.744 1.00 83.88 239 ASN A CA 1
ATOM 1978 C C . ASN A 1 239 ? 6.924 17.057 -0.951 1.00 83.88 239 ASN A C 1
ATOM 1980 O O . ASN A 1 239 ? 7.383 16.839 -2.068 1.00 83.88 239 ASN A O 1
ATOM 1984 N N . GLU A 1 240 ? 7.169 16.242 0.077 1.00 84.00 240 GLU A N 1
ATOM 1985 C CA . GLU A 1 240 ? 8.021 15.050 -0.036 1.00 84.00 240 GLU A CA 1
ATOM 1986 C C . GLU A 1 240 ? 7.437 13.985 -0.980 1.00 84.00 240 GLU A C 1
ATOM 1988 O O . GLU A 1 240 ? 8.169 13.269 -1.667 1.00 84.00 240 GLU A O 1
ATOM 1993 N N . LEU A 1 241 ? 6.112 13.889 -1.068 1.00 83.44 241 LEU A N 1
ATOM 1994 C CA . LEU A 1 241 ? 5.427 12.984 -1.987 1.00 83.44 241 LEU A CA 1
ATOM 1995 C C . LEU A 1 241 ? 5.514 13.450 -3.451 1.00 83.44 241 LEU A C 1
ATOM 1997 O O . LEU A 1 241 ? 5.608 12.612 -4.355 1.00 83.44 241 LEU A O 1
ATOM 2001 N N . LEU A 1 242 ? 5.507 14.766 -3.682 1.00 86.38 242 LEU A N 1
ATOM 2002 C CA . LEU A 1 242 ? 5.618 15.388 -5.006 1.00 86.38 242 LEU A CA 1
ATOM 2003 C C . LEU A 1 242 ? 7.061 15.629 -5.464 1.00 86.38 242 LEU A C 1
ATOM 2005 O O . LEU A 1 242 ? 7.267 15.905 -6.643 1.00 86.38 242 LEU A O 1
ATOM 2009 N N . LYS A 1 243 ? 8.036 15.479 -4.568 1.00 87.12 243 LYS A N 1
ATOM 2010 C CA . LYS A 1 243 ? 9.460 15.690 -4.834 1.00 87.12 243 LYS A CA 1
ATOM 2011 C C . LYS A 1 243 ? 9.986 14.807 -5.960 1.00 87.12 243 LYS A C 1
ATOM 2013 O O . LYS A 1 243 ? 9.698 13.605 -6.026 1.00 87.12 243 LYS A O 1
ATOM 2018 N N . ASP A 1 244 ? 10.811 15.383 -6.822 1.00 86.88 244 ASP A N 1
ATOM 2019 C CA . ASP A 1 244 ? 11.436 14.653 -7.915 1.00 86.88 244 ASP A CA 1
ATOM 2020 C C . ASP A 1 244 ? 12.630 13.841 -7.395 1.00 86.88 244 ASP A C 1
ATOM 2022 O O . ASP A 1 244 ? 13.438 14.304 -6.589 1.00 86.88 244 ASP A O 1
ATOM 2026 N N . TRP A 1 245 ? 12.766 12.597 -7.859 1.00 81.81 245 TRP A N 1
ATOM 2027 C CA . TRP A 1 245 ? 13.862 11.726 -7.421 1.00 81.81 245 TRP A CA 1
ATOM 2028 C C . TRP A 1 245 ? 15.235 12.228 -7.881 1.00 81.81 245 TRP A C 1
ATOM 2030 O O . TRP A 1 245 ? 16.237 11.974 -7.216 1.00 81.81 245 TRP A O 1
ATOM 2040 N N . ASN A 1 246 ? 15.279 13.000 -8.969 1.00 74.19 246 ASN A N 1
ATOM 2041 C CA . ASN A 1 246 ? 16.510 13.620 -9.460 1.00 74.19 246 ASN A CA 1
ATOM 2042 C C . ASN A 1 246 ? 17.063 14.657 -8.467 1.00 74.19 246 ASN A C 1
ATOM 2044 O O . ASN A 1 246 ? 18.270 14.704 -8.245 1.00 74.19 246 ASN A O 1
ATOM 2048 N N . GLU A 1 247 ? 16.187 15.408 -7.794 1.00 62.44 247 GLU A N 1
ATOM 2049 C CA . GLU A 1 247 ? 16.572 16.378 -6.759 1.00 62.44 247 GLU A CA 1
ATOM 2050 C C . GLU A 1 247 ? 17.097 15.686 -5.493 1.00 62.44 247 GLU A C 1
ATOM 2052 O O . GLU A 1 247 ? 17.892 16.245 -4.744 1.00 62.44 247 GLU A O 1
ATOM 2057 N N . THR A 1 248 ? 16.674 14.442 -5.251 1.00 57.88 248 THR A N 1
ATOM 2058 C CA . THR A 1 248 ? 17.098 13.654 -4.083 1.00 57.88 248 THR A CA 1
ATOM 2059 C C . THR A 1 248 ? 18.433 12.937 -4.300 1.00 57.88 248 THR A C 1
ATOM 2061 O O . THR A 1 248 ? 19.091 12.579 -3.327 1.00 57.88 248 THR A O 1
ATOM 2064 N N . ALA A 1 249 ? 18.843 12.737 -5.556 1.00 52.72 249 ALA A N 1
ATOM 2065 C CA . ALA A 1 249 ? 20.095 12.075 -5.926 1.00 52.72 249 ALA A CA 1
ATOM 2066 C C . ALA A 1 249 ? 21.309 13.024 -5.982 1.00 52.72 249 ALA A C 1
ATOM 2068 O O . ALA A 1 249 ? 22.420 12.559 -6.218 1.00 52.72 249 ALA A O 1
ATOM 2069 N N . GLY A 1 250 ? 21.116 14.330 -5.760 1.00 38.28 250 GLY A N 1
ATOM 2070 C CA . GLY A 1 250 ? 22.203 15.316 -5.758 1.00 38.28 250 GLY A CA 1
ATOM 2071 C C . GLY A 1 250 ? 22.799 15.619 -7.137 1.00 38.28 250 GLY A C 1
ATOM 2072 O O . GLY A 1 250 ? 23.884 16.183 -7.203 1.00 38.28 250 GLY A O 1
ATOM 2073 N N . ASN A 1 251 ? 22.109 15.269 -8.227 1.00 35.34 251 ASN A N 1
ATOM 2074 C CA . ASN A 1 251 ? 22.542 15.599 -9.584 1.00 35.34 251 ASN A CA 1
ATOM 2075 C C . ASN A 1 251 ? 21.876 16.902 -10.045 1.00 35.34 251 ASN A C 1
ATOM 2077 O O . ASN A 1 251 ? 20.870 16.861 -10.754 1.00 35.34 251 ASN A O 1
ATOM 2081 N N . ASN A 1 252 ? 22.454 18.028 -9.626 1.00 36.78 252 ASN A N 1
ATOM 2082 C CA . ASN A 1 252 ? 22.381 19.310 -10.331 1.00 36.78 252 ASN A CA 1
ATOM 2083 C C . ASN A 1 252 ? 23.798 19.718 -10.729 1.00 36.78 252 ASN A C 1
ATOM 2085 O O . ASN A 1 252 ? 24.679 19.660 -9.842 1.00 36.78 252 ASN A O 1
#

Sequence (252 aa):
MDILTMKGCLSSFQKNSDDFLKFALSFIIHPKGIYRVVGRRLWDDYHLEFSEFNPQKDLDEIPQCLFIISMLQDYGNPETRLPKLLPLIESDSTRVRNVIMNRLVPYLDDYMGHVIKVFDKLNINNEHVIKIRKYYDQRVDAIEKRRAIKELSPKYSYVIEYKEAMNTQKLYWQQQMKEAEKNNESFLNNIMTKVLLARGGGWRDDSGNIQHLGCIKISVPSRQLVQSMTPMEQNEWINELLKDWNETAGNN